Protein AF-A0A6A4WIN7-F1 (afdb_monomer)

Sequence (308 aa):
MKMALHDMKRNLMTLLARELCVHQSNLQKMLTQTTTQLTERQVRACLARWFITVGIKTAFSSHLRVLTSHVLQLLLSALVHSQQFTSSTVARLLTLFSHRYRLQTSLYKALTVAPADVTSQAHLTSMDPGFVWDAAPLLGLLTEDDLRILLGNPDAVRAWLRHQHQLPETERPAGLPADLRSPRDLCDLLMNIPLLSHALRKSVPAVWEHQQSLSMKVMGRYLNHELGSYETYHEEGLSYALKWKDLAFDFQTKLGMDRQTALRAACRIGVELRRLLDDPETGREYERRKRRFPDPWGVLPFWVRSLP

pLDDT: mean 70.89, std 18.38, range [26.67, 96.56]

Solvent-accessible surface area (backbone atoms only — not comparable to full-atom values): 16658 Å² total; per-residue (Å²): 109,71,63,60,52,51,50,47,50,53,50,47,51,54,49,48,50,55,49,52,27,70,78,29,68,67,49,30,51,68,65,57,76,50,98,58,89,74,50,74,56,56,53,20,42,47,52,17,39,43,30,42,53,54,13,44,54,49,15,42,33,31,45,46,38,62,75,70,30,69,65,52,48,52,52,52,49,50,60,68,68,61,73,80,56,53,73,67,56,52,51,60,68,44,43,85,51,31,27,64,52,43,29,52,54,21,43,53,56,13,52,78,41,34,35,68,75,44,45,73,62,37,49,75,42,84,40,96,94,58,68,51,62,48,56,25,49,63,48,52,62,54,46,72,67,54,41,31,74,72,49,63,46,53,67,42,43,45,51,47,44,54,52,46,69,74,45,58,76,92,75,36,69,86,72,67,41,85,56,71,84,47,31,57,26,42,29,44,35,63,70,34,49,71,58,41,51,52,47,31,54,74,45,32,44,70,55,39,50,52,46,47,52,54,32,50,57,52,48,50,48,65,73,70,44,73,80,68,54,64,64,56,54,41,53,53,51,43,56,56,28,68,41,24,64,60,45,13,51,45,32,24,74,63,67,68,35,55,69,68,60,13,41,54,53,23,47,50,50,20,49,52,50,40,52,50,60,69,30,66,64,49,47,50,50,49,51,52,48,56,75,62,46,82,68,94,72,64,53,66,68,53,52,70,69,69,56,132

Foldseek 3Di:
DVVVVVVCVVVVVVLVLVVCLLVDVQLLCQCPVDPDDDDLQSSLLSQLLVLQLVLLLQLLLLVLCCVPPPPVVVVLVCQVPVVPDDPVRSCVVCCSSHSLNSNVVSNVSSLVSHDPVLVVQFDWDCDVPGIDTDSLSSLVSDDVVSVCSNQVDLVLLQVVLVVLVVDDPVSHDPQRANGCPGSNNSCSQSSPSVNVLVSSCPRPVVVNVVSSVVSVVVVVCVVPDPPDALVVVLVVLLVVLVCLVVQLVSCCPRVVDDSVVSSVSSNVVSVVSNVCSPPVVNNVVVVVVSVVVDPPPVVVVVVVVPDD

Mean predicted aligned error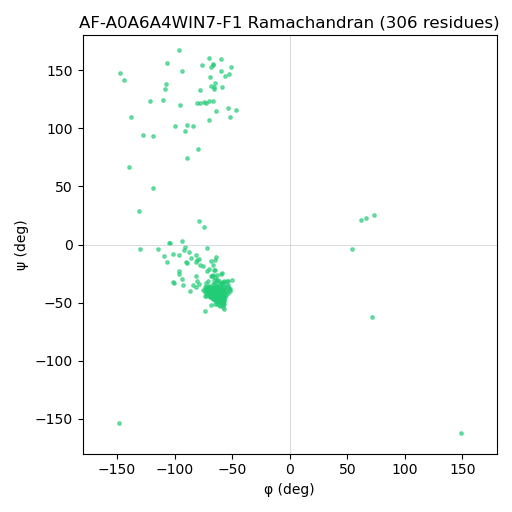: 14.08 Å

Structure (mmCIF, N/CA/C/O backbone):
data_AF-A0A6A4WIN7-F1
#
_entry.id   AF-A0A6A4WIN7-F1
#
loop_
_atom_site.group_PDB
_atom_site.id
_atom_site.type_symbol
_atom_site.label_atom_id
_atom_site.label_alt_id
_atom_site.label_comp_id
_atom_site.label_asym_id
_atom_site.label_entity_id
_atom_site.label_seq_id
_atom_site.pdbx_PDB_ins_code
_atom_site.Cartn_x
_atom_site.Cartn_y
_atom_site.Cartn_z
_atom_site.occupancy
_atom_site.B_iso_or_equiv
_atom_site.auth_seq_id
_atom_site.auth_comp_id
_atom_site.auth_asym_id
_atom_site.auth_atom_id
_atom_site.pdbx_PDB_model_num
ATOM 1 N N . MET A 1 1 ? -2.159 -7.227 35.644 1.00 33.84 1 MET A N 1
ATOM 2 C CA . MET A 1 1 ? -1.423 -6.312 34.733 1.00 33.84 1 MET A CA 1
ATOM 3 C C . MET A 1 1 ? -1.385 -6.779 33.273 1.00 33.84 1 MET A C 1
ATOM 5 O O . MET A 1 1 ? -1.758 -5.993 32.416 1.00 33.84 1 MET A O 1
ATOM 9 N N . LYS A 1 2 ? -1.014 -8.035 32.960 1.00 27.20 2 LYS A N 1
ATOM 10 C CA . LYS A 1 2 ? -0.998 -8.555 31.570 1.00 27.20 2 LYS A CA 1
ATOM 11 C C . LYS A 1 2 ? -2.370 -8.544 30.867 1.00 27.20 2 LYS A C 1
ATOM 13 O O . LYS A 1 2 ? -2.432 -8.191 29.699 1.00 27.20 2 LYS A O 1
ATOM 18 N N . MET A 1 3 ? -3.457 -8.846 31.586 1.00 26.67 3 MET A N 1
ATOM 19 C CA . MET A 1 3 ? -4.832 -8.788 31.056 1.00 26.67 3 MET A CA 1
ATOM 20 C C . MET A 1 3 ? -5.279 -7.353 30.733 1.00 26.67 3 MET A C 1
ATOM 22 O O . MET A 1 3 ? -5.723 -7.086 29.628 1.00 26.67 3 MET A O 1
ATOM 26 N N . ALA A 1 4 ? -5.032 -6.400 31.639 1.00 27.42 4 ALA A N 1
ATOM 27 C CA . ALA A 1 4 ? -5.330 -4.984 31.414 1.00 27.42 4 ALA A CA 1
ATOM 28 C C . ALA A 1 4 ? -4.521 -4.384 30.248 1.00 27.42 4 ALA A C 1
ATOM 30 O O . ALA A 1 4 ? -5.046 -3.577 29.491 1.00 27.42 4 ALA A O 1
ATOM 31 N N . LEU A 1 5 ? -3.266 -4.811 30.058 1.00 28.05 5 LEU A N 1
ATOM 32 C CA . LEU A 1 5 ? -2.447 -4.413 28.910 1.00 28.05 5 LEU A CA 1
ATOM 33 C C . LEU A 1 5 ? -2.962 -5.033 27.599 1.00 28.05 5 LEU A C 1
ATOM 35 O O . LEU A 1 5 ? -2.924 -4.388 26.555 1.00 28.05 5 LEU A O 1
ATOM 39 N N . HIS A 1 6 ? -3.464 -6.269 27.646 1.00 33.09 6 HIS A N 1
ATOM 40 C CA . HIS A 1 6 ? -4.061 -6.948 26.496 1.00 33.09 6 HIS A CA 1
ATOM 41 C C . HIS A 1 6 ? -5.408 -6.320 26.102 1.00 33.09 6 HIS A C 1
ATOM 43 O O . HIS A 1 6 ? -5.654 -6.115 24.911 1.00 33.09 6 HIS A O 1
ATOM 49 N N . ASP A 1 7 ? -6.242 -5.953 27.074 1.00 33.38 7 ASP A N 1
ATOM 50 C CA . ASP A 1 7 ? -7.514 -5.262 26.849 1.00 33.38 7 ASP A CA 1
ATOM 51 C C . ASP A 1 7 ? -7.301 -3.813 26.410 1.00 33.38 7 ASP A C 1
ATOM 53 O O . ASP A 1 7 ? -7.972 -3.348 25.489 1.00 33.38 7 ASP A O 1
ATOM 57 N N . MET A 1 8 ? -6.302 -3.114 26.965 1.00 30.22 8 MET A N 1
ATOM 58 C CA . MET A 1 8 ? -5.864 -1.816 26.446 1.00 30.22 8 MET A CA 1
ATOM 59 C C . MET A 1 8 ? -5.364 -1.945 25.013 1.00 30.22 8 MET A C 1
ATOM 61 O O . MET A 1 8 ? -5.769 -1.149 24.185 1.00 30.22 8 MET A O 1
ATOM 65 N N . LYS A 1 9 ? -4.564 -2.958 24.666 1.00 34.22 9 LYS A N 1
ATOM 66 C CA . LYS A 1 9 ? -4.067 -3.154 23.295 1.00 34.22 9 LYS A CA 1
ATOM 67 C C . LYS A 1 9 ? -5.194 -3.506 22.318 1.00 34.22 9 LYS A C 1
ATOM 69 O O . LYS A 1 9 ? -5.196 -3.009 21.198 1.00 34.22 9 LYS A O 1
ATOM 74 N N . ARG A 1 10 ? -6.184 -4.301 22.736 1.00 38.25 10 ARG A N 1
ATOM 75 C CA . ARG A 1 10 ? -7.360 -4.664 21.921 1.00 38.25 10 ARG A CA 1
ATOM 76 C C . ARG A 1 10 ? -8.291 -3.468 21.699 1.00 38.25 10 ARG A C 1
ATOM 78 O O . ARG A 1 10 ? -8.689 -3.202 20.564 1.00 38.25 10 ARG A O 1
ATOM 85 N N . ASN A 1 11 ? -8.570 -2.703 22.752 1.00 40.16 11 ASN A N 1
ATOM 86 C CA . ASN A 1 11 ? -9.387 -1.493 22.675 1.00 40.16 11 ASN A CA 1
ATOM 87 C C . ASN A 1 11 ? -8.658 -0.360 21.946 1.00 40.16 11 ASN A C 1
ATOM 89 O O . ASN A 1 11 ? -9.267 0.314 21.125 1.00 40.16 11 ASN A O 1
ATOM 93 N N . LEU A 1 12 ? -7.350 -0.199 22.160 1.00 38.25 12 LEU A N 1
ATOM 94 C CA . LEU A 1 12 ? -6.510 0.771 21.461 1.00 38.25 12 LEU A CA 1
ATOM 95 C C . LEU A 1 12 ? -6.391 0.427 19.977 1.00 38.25 12 LEU A C 1
ATOM 97 O O . LEU A 1 12 ? -6.502 1.326 19.168 1.00 38.25 12 LEU A O 1
ATOM 101 N N . MET A 1 13 ? -6.257 -0.842 19.582 1.00 41.78 13 MET A N 1
ATOM 102 C CA . MET A 1 13 ? -6.267 -1.221 18.160 1.00 41.78 13 MET A CA 1
ATOM 103 C C . MET A 1 13 ? -7.628 -0.971 17.503 1.00 41.78 13 MET A C 1
ATOM 105 O O . MET A 1 13 ? -7.678 -0.574 16.345 1.00 41.78 13 MET A O 1
ATOM 109 N N . THR A 1 14 ? -8.727 -1.143 18.240 1.00 43.94 14 THR A N 1
ATOM 110 C CA . THR A 1 14 ? -10.088 -0.875 17.741 1.00 43.94 14 THR A CA 1
ATOM 111 C C . THR A 1 14 ? -10.370 0.630 17.640 1.00 43.94 14 THR A C 1
ATOM 113 O O . THR A 1 14 ? -10.976 1.093 16.673 1.00 43.94 14 THR A O 1
ATOM 116 N N . LEU A 1 15 ? -9.889 1.412 18.611 1.00 40.06 15 LEU A N 1
ATOM 117 C CA . LEU A 1 15 ? -9.987 2.871 18.633 1.00 40.06 15 LEU A CA 1
ATOM 118 C C . LEU A 1 15 ? -9.033 3.520 17.625 1.00 40.06 15 LEU A C 1
ATOM 120 O O . LEU A 1 15 ? -9.468 4.413 16.919 1.00 40.06 15 LEU A O 1
ATOM 124 N N . LEU A 1 16 ? -7.796 3.031 17.487 1.00 42.22 16 LEU A N 1
ATOM 125 C CA . LEU A 1 16 ? -6.827 3.448 16.466 1.00 42.22 16 LEU A CA 1
ATOM 126 C C . LEU A 1 16 ? -7.288 3.060 15.067 1.00 42.22 16 LEU A C 1
ATOM 128 O O . LEU A 1 16 ? -7.091 3.836 14.145 1.00 42.22 16 LEU A O 1
ATOM 132 N N . ALA A 1 17 ? -7.923 1.897 14.892 1.00 46.19 17 ALA A N 1
ATOM 133 C CA . ALA A 1 17 ? -8.573 1.561 13.633 1.00 46.19 17 ALA A CA 1
ATOM 134 C C . ALA A 1 17 ? -9.647 2.606 13.305 1.00 46.19 17 ALA A C 1
ATOM 136 O O . ALA A 1 17 ? -9.589 3.180 12.228 1.00 46.19 17 ALA A O 1
ATOM 137 N N . ARG A 1 18 ? -10.547 2.937 14.245 1.00 44.78 18 ARG A N 1
ATOM 138 C CA . ARG A 1 18 ? -11.572 3.991 14.074 1.00 44.78 18 ARG A CA 1
ATOM 139 C C . ARG A 1 18 ? -10.995 5.397 13.841 1.00 44.78 18 ARG A C 1
ATOM 141 O O . ARG A 1 18 ? -11.514 6.120 13.001 1.00 44.78 18 ARG A O 1
ATOM 148 N N . GLU A 1 19 ? -9.923 5.765 14.528 1.00 37.81 19 GLU A N 1
ATOM 149 C CA . GLU A 1 19 ? -9.164 7.017 14.356 1.00 37.81 19 GLU A CA 1
ATOM 150 C C . GLU A 1 19 ? -8.495 7.104 12.977 1.00 37.81 19 GLU A C 1
ATOM 152 O O . GLU A 1 19 ? -8.654 8.083 12.247 1.00 37.81 19 GLU A O 1
ATOM 157 N N . LEU A 1 20 ? -7.824 6.027 12.555 1.00 44.22 20 LEU A N 1
ATOM 158 C CA . LEU A 1 20 ? -7.251 5.902 11.214 1.00 44.22 20 LEU A CA 1
ATOM 159 C C . LEU A 1 20 ? -8.335 6.031 10.139 1.00 44.22 20 LEU A C 1
ATOM 161 O O . LEU A 1 20 ? -8.062 6.591 9.081 1.00 44.22 20 LEU A O 1
ATOM 165 N N . CYS A 1 21 ? -9.563 5.572 10.406 1.00 46.44 21 CYS A N 1
ATOM 166 C CA . CYS A 1 21 ? -10.694 5.740 9.491 1.00 46.44 21 CYS A CA 1
ATOM 167 C C . CYS A 1 21 ? -11.106 7.202 9.318 1.00 46.44 21 CYS A C 1
ATOM 169 O O . CYS A 1 21 ? -11.570 7.563 8.246 1.00 46.44 21 CYS A O 1
ATOM 171 N N . VAL A 1 22 ? -10.931 8.045 10.334 1.00 36.47 22 VAL A N 1
ATOM 172 C CA . VAL A 1 22 ? -11.366 9.452 10.327 1.00 36.47 22 VAL A CA 1
ATOM 173 C C . VAL A 1 22 ? -10.368 10.351 9.605 1.00 36.47 22 VAL A C 1
ATOM 175 O O . VAL A 1 22 ? -10.762 11.242 8.850 1.00 36.47 22 VAL A O 1
ATOM 178 N N . HIS A 1 23 ? -9.077 10.060 9.754 1.00 40.72 23 HIS A N 1
ATOM 179 C CA . HIS A 1 23 ? -8.002 10.813 9.107 1.00 40.72 23 HIS A CA 1
ATOM 180 C C . HIS A 1 23 ? -7.639 10.315 7.704 1.00 40.72 23 HIS A C 1
ATOM 182 O O . HIS A 1 23 ? -6.844 10.945 7.006 1.00 40.72 23 HIS A O 1
ATOM 188 N N . GLN A 1 24 ? -8.216 9.198 7.261 1.00 54.69 24 GLN A N 1
ATOM 189 C CA . GLN A 1 24 ? -7.980 8.638 5.934 1.00 54.69 24 GLN A CA 1
ATOM 190 C C . GLN A 1 24 ? -9.292 8.611 5.163 1.00 54.69 24 GLN A C 1
ATOM 192 O O . GLN A 1 24 ? -10.040 7.639 5.222 1.00 54.69 24 GLN A O 1
ATOM 197 N N . SER A 1 25 ? -9.544 9.668 4.388 1.00 53.62 25 SER A N 1
ATOM 198 C CA . SER A 1 25 ? -10.771 9.848 3.596 1.00 53.62 25 SER A CA 1
ATOM 199 C C . SER A 1 25 ? -11.135 8.634 2.733 1.00 53.62 25 SER A C 1
ATOM 201 O O . SER A 1 25 ? -12.313 8.362 2.522 1.00 53.62 25 SER A O 1
ATOM 203 N N . ASN A 1 26 ? -10.145 7.862 2.277 1.00 57.91 26 ASN A N 1
ATOM 204 C CA . ASN A 1 26 ? -10.375 6.618 1.540 1.00 57.91 26 ASN A CA 1
ATOM 205 C C . ASN A 1 26 ? -10.883 5.479 2.441 1.00 57.91 26 ASN A C 1
ATOM 207 O O . ASN A 1 26 ? -11.844 4.815 2.073 1.00 57.91 26 ASN A O 1
ATOM 211 N N . LEU A 1 27 ? -10.303 5.284 3.632 1.00 56.81 27 LEU A N 1
ATOM 212 C CA . LEU A 1 27 ? -10.764 4.275 4.598 1.00 56.81 27 LEU A CA 1
ATOM 213 C C . LEU A 1 27 ? -12.154 4.621 5.140 1.00 56.81 27 LEU A C 1
ATOM 215 O O . LEU A 1 27 ? -13.000 3.745 5.288 1.00 56.81 27 LEU A O 1
ATOM 219 N N . GLN A 1 28 ? -12.407 5.910 5.363 1.00 56.19 28 GLN A N 1
ATOM 220 C CA . GLN A 1 28 ? -13.723 6.411 5.722 1.00 56.19 28 GLN A CA 1
ATOM 221 C C . GLN A 1 28 ? -14.765 6.049 4.660 1.00 56.19 28 GLN A C 1
ATOM 223 O O . GLN A 1 28 ? -15.757 5.406 4.982 1.00 56.19 28 GLN A O 1
ATOM 228 N N . LYS A 1 29 ? -14.505 6.390 3.387 1.00 60.78 29 LYS A N 1
ATOM 229 C CA . LYS A 1 29 ? -15.391 6.059 2.262 1.00 60.78 29 LYS A CA 1
ATOM 230 C C . LYS A 1 29 ? -15.677 4.560 2.191 1.00 60.78 29 LYS A C 1
ATOM 232 O O . LYS A 1 29 ? -16.828 4.179 2.021 1.00 60.78 29 LYS A O 1
ATOM 237 N N . MET A 1 30 ? -14.655 3.723 2.379 1.00 63.53 30 MET A N 1
ATOM 238 C CA . MET A 1 30 ? -14.798 2.261 2.373 1.00 63.53 30 MET A CA 1
ATOM 239 C C . MET A 1 30 ? -15.690 1.731 3.505 1.00 63.53 30 MET A C 1
ATOM 241 O O . MET A 1 30 ? -16.261 0.654 3.369 1.00 63.53 30 MET A O 1
ATOM 245 N N . LEU A 1 31 ? -15.806 2.452 4.622 1.00 59.78 31 LEU A N 1
ATOM 246 C CA . LEU A 1 31 ? -16.629 2.057 5.770 1.00 59.78 31 LEU A CA 1
ATOM 247 C C . LEU A 1 31 ? -18.020 2.701 5.766 1.00 59.78 31 LEU A C 1
ATOM 249 O O . LEU A 1 31 ? -18.949 2.136 6.331 1.00 59.78 31 LEU A O 1
ATOM 253 N N . THR A 1 32 ? -18.186 3.858 5.123 1.00 57.12 32 THR A N 1
ATOM 254 C CA . THR A 1 32 ? -19.462 4.589 5.057 1.00 57.12 32 THR A CA 1
ATOM 255 C C . THR A 1 32 ? -20.31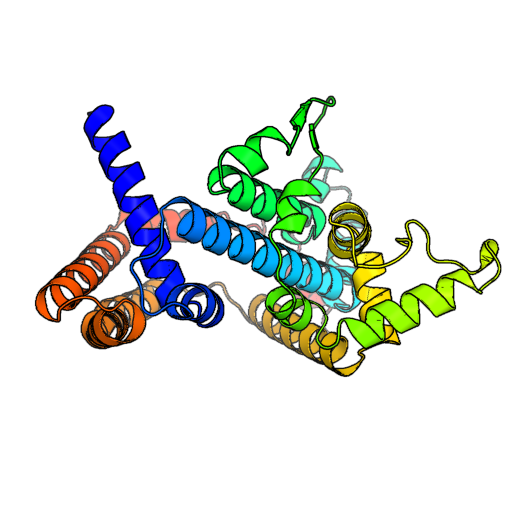4 4.236 3.837 1.00 57.12 32 THR A C 1
ATOM 257 O O . THR A 1 32 ? -21.431 4.726 3.724 1.00 57.12 32 THR A O 1
ATOM 260 N N . GLN A 1 33 ? -19.816 3.407 2.911 1.00 55.38 33 GLN A N 1
ATOM 261 C CA . GLN A 1 33 ? -20.562 2.962 1.721 1.00 55.38 33 GLN A CA 1
ATOM 262 C C . GLN A 1 33 ? -21.807 2.110 2.047 1.00 55.38 33 GLN A C 1
ATOM 264 O O . GLN A 1 33 ? -22.633 1.882 1.168 1.00 55.38 33 GLN A O 1
ATOM 269 N N . THR A 1 34 ? -21.984 1.669 3.294 1.00 48.47 34 THR A N 1
ATOM 270 C CA . THR A 1 34 ? -23.136 0.870 3.732 1.00 48.47 34 THR A CA 1
ATOM 271 C C . THR A 1 34 ? -23.890 1.565 4.863 1.00 48.47 34 THR A C 1
ATOM 273 O O . THR A 1 34 ? -23.324 1.840 5.916 1.00 48.47 34 THR A O 1
ATOM 276 N N . THR A 1 35 ? -25.187 1.802 4.659 1.00 47.34 35 THR A N 1
ATOM 277 C CA . THR A 1 35 ? -26.137 2.403 5.618 1.00 47.34 35 THR A CA 1
ATOM 278 C C . THR A 1 35 ? -26.511 1.486 6.791 1.00 47.34 35 THR A C 1
ATOM 280 O O . THR A 1 35 ? -27.236 1.897 7.694 1.00 47.34 35 THR A O 1
ATOM 283 N N . THR A 1 36 ? -26.011 0.251 6.808 1.00 53.66 36 THR A N 1
ATOM 284 C CA . THR A 1 36 ? -26.238 -0.757 7.853 1.00 53.66 36 THR A CA 1
ATOM 285 C C . THR A 1 36 ? -25.004 -0.962 8.729 1.00 53.66 36 THR A C 1
ATOM 287 O O . THR A 1 36 ? -23.875 -0.755 8.287 1.00 53.66 36 THR A O 1
ATOM 290 N N . GLN A 1 37 ? -25.208 -1.440 9.963 1.00 62.44 37 GLN A N 1
ATOM 291 C CA . GLN A 1 37 ? -24.117 -1.878 10.839 1.00 62.44 37 GLN A CA 1
ATOM 292 C C . GLN A 1 37 ? -23.241 -2.914 10.117 1.00 62.44 37 GLN A C 1
ATOM 294 O O . GLN A 1 37 ? -23.713 -3.982 9.730 1.00 62.44 37 GLN A O 1
ATOM 299 N N . LEU A 1 38 ? -21.966 -2.580 9.914 1.00 63.97 38 LEU A N 1
ATOM 300 C CA . LEU A 1 38 ? -20.988 -3.473 9.299 1.00 63.97 38 LEU A CA 1
ATOM 301 C C . LEU A 1 38 ? -20.737 -4.692 10.191 1.00 63.97 38 LEU A C 1
ATOM 303 O O . LEU A 1 38 ? -20.508 -4.565 11.395 1.00 63.97 38 LEU A O 1
ATOM 307 N N . THR A 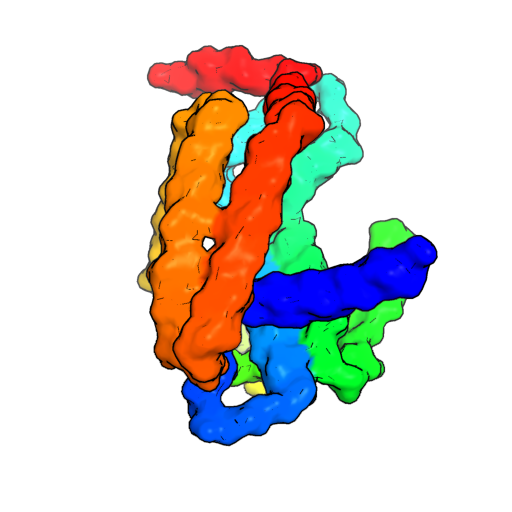1 39 ? -20.695 -5.874 9.583 1.00 73.50 39 THR A N 1
ATOM 308 C CA . THR A 1 39 ? -20.232 -7.096 10.250 1.00 73.50 39 THR A CA 1
ATOM 309 C C . THR A 1 39 ? -18.738 -6.999 10.571 1.00 73.50 39 THR A C 1
ATOM 311 O O . THR A 1 39 ? -17.969 -6.340 9.865 1.00 73.50 39 THR A O 1
ATOM 314 N N . GLU A 1 40 ? -18.284 -7.725 11.595 1.00 73.25 40 GLU A N 1
ATOM 315 C CA . GLU A 1 40 ? -16.860 -7.817 11.957 1.00 73.25 40 GLU A CA 1
ATOM 316 C C . GLU A 1 40 ? -15.983 -8.230 10.762 1.00 73.25 40 GLU A C 1
ATOM 318 O O . GLU A 1 40 ? -14.897 -7.685 10.554 1.00 73.25 40 GLU A O 1
ATOM 323 N N . ARG A 1 41 ? -16.491 -9.141 9.922 1.00 82.19 41 ARG A N 1
ATOM 324 C CA . ARG A 1 41 ? -15.854 -9.550 8.667 1.00 82.19 41 ARG A CA 1
ATOM 325 C C . ARG A 1 41 ? -15.639 -8.371 7.716 1.00 82.19 41 ARG A C 1
ATOM 327 O O . ARG A 1 41 ? -14.542 -8.225 7.182 1.00 82.19 41 ARG A O 1
ATOM 334 N N . GLN A 1 42 ? -16.663 -7.551 7.490 1.00 70.44 42 GLN A N 1
ATOM 335 C CA . GLN A 1 42 ? -16.576 -6.412 6.571 1.00 70.44 42 GLN A CA 1
ATOM 336 C C . GLN A 1 42 ? -15.605 -5.347 7.090 1.00 70.44 42 GLN A C 1
ATOM 338 O O . GLN A 1 42 ? -14.791 -4.847 6.320 1.00 70.44 42 GLN A O 1
ATOM 343 N N . VAL A 1 43 ? -15.610 -5.064 8.398 1.00 71.06 43 VAL A N 1
ATOM 344 C CA . VAL A 1 43 ? -14.644 -4.135 9.015 1.00 71.06 43 VAL A CA 1
ATOM 345 C C . VAL A 1 43 ? -13.208 -4.625 8.811 1.00 71.06 43 VAL A C 1
ATOM 347 O O . VAL A 1 43 ? -12.347 -3.862 8.371 1.00 71.06 43 VAL A O 1
ATOM 350 N N . ARG A 1 44 ? -12.954 -5.911 9.076 1.00 77.50 44 ARG A N 1
ATOM 351 C CA . ARG A 1 44 ? -11.651 -6.554 8.851 1.00 77.50 44 ARG A CA 1
ATOM 352 C C . ARG A 1 44 ? -11.203 -6.482 7.395 1.00 77.50 44 ARG A C 1
ATOM 354 O O . ARG A 1 44 ? -10.067 -6.102 7.121 1.00 77.50 44 ARG A O 1
ATOM 361 N N . ALA A 1 45 ? -12.105 -6.785 6.462 1.00 78.31 45 ALA A N 1
ATOM 362 C CA . ALA A 1 45 ? -11.831 -6.677 5.034 1.00 78.31 45 ALA A CA 1
ATOM 363 C C . ALA A 1 45 ? -11.472 -5.236 4.633 1.00 78.31 45 ALA A C 1
ATOM 365 O O . ALA A 1 45 ? -10.474 -5.032 3.947 1.00 78.31 45 ALA A O 1
ATOM 366 N N . CYS A 1 46 ? -12.216 -4.229 5.101 1.00 76.25 46 CYS A N 1
ATOM 367 C CA . CYS A 1 46 ? -11.921 -2.821 4.813 1.00 76.25 46 CYS A CA 1
ATOM 368 C C . CYS A 1 46 ? -10.556 -2.381 5.365 1.00 76.25 46 CYS A C 1
ATOM 370 O O . CYS A 1 46 ? -9.790 -1.727 4.656 1.00 76.25 46 CYS A O 1
ATOM 372 N N . LEU A 1 47 ? -10.213 -2.779 6.594 1.00 75.75 47 LEU A N 1
ATOM 373 C CA . LEU A 1 47 ? -8.905 -2.479 7.185 1.00 75.75 47 LEU A CA 1
ATOM 374 C C . LEU A 1 47 ? -7.761 -3.153 6.417 1.00 75.75 47 LEU A C 1
ATOM 376 O O . LEU A 1 47 ? -6.757 -2.503 6.121 1.00 75.75 47 LEU A O 1
ATOM 380 N N . ALA A 1 48 ? -7.918 -4.427 6.050 1.00 79.62 48 ALA A N 1
ATOM 381 C CA . ALA A 1 48 ? -6.929 -5.151 5.257 1.00 79.62 48 ALA A CA 1
ATOM 382 C C . ALA A 1 48 ? -6.726 -4.494 3.881 1.00 79.62 48 ALA A C 1
ATOM 384 O O . ALA A 1 48 ? -5.593 -4.179 3.515 1.00 79.62 48 ALA A O 1
ATOM 385 N N . ARG A 1 49 ? -7.816 -4.187 3.164 1.00 89.31 49 ARG A N 1
ATOM 386 C CA . ARG A 1 49 ? -7.797 -3.463 1.878 1.00 89.31 49 ARG A CA 1
ATOM 387 C C . ARG A 1 49 ? -7.077 -2.120 1.976 1.00 89.31 49 ARG A C 1
ATOM 389 O O . ARG A 1 49 ? -6.300 -1.766 1.087 1.00 89.31 49 ARG A O 1
ATOM 396 N N . TRP A 1 50 ? -7.282 -1.382 3.065 1.00 83.56 50 TRP A N 1
ATOM 397 C CA . TRP A 1 50 ? -6.589 -0.116 3.287 1.00 83.56 50 TRP A CA 1
ATOM 398 C C . TRP A 1 50 ? -5.086 -0.304 3.499 1.00 83.56 50 TRP A C 1
ATOM 400 O O . TRP A 1 50 ? -4.297 0.381 2.846 1.00 83.56 50 TRP A O 1
ATOM 410 N N . PHE A 1 51 ? -4.671 -1.258 4.340 1.00 81.56 51 PHE A N 1
ATOM 411 C CA . PHE A 1 51 ? -3.250 -1.561 4.528 1.00 81.56 51 PHE A 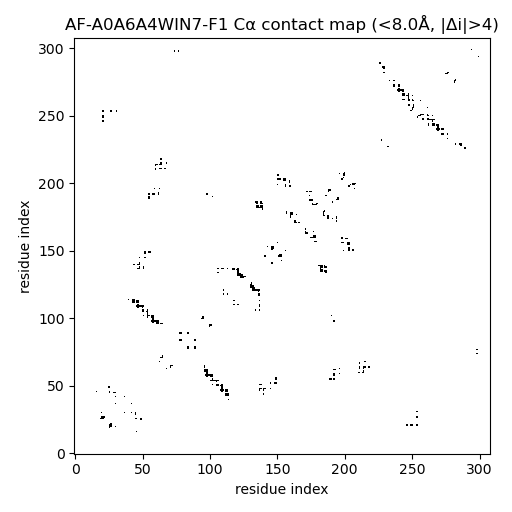CA 1
ATOM 412 C C . PHE A 1 51 ? -2.575 -1.991 3.223 1.00 81.56 51 PHE A C 1
ATOM 414 O O . PHE A 1 51 ? -1.468 -1.529 2.941 1.00 81.56 51 PHE A O 1
ATOM 421 N N . ILE A 1 52 ? -3.249 -2.804 2.405 1.00 89.69 52 ILE A N 1
ATOM 422 C CA . ILE A 1 52 ? -2.774 -3.195 1.071 1.00 89.69 52 ILE A CA 1
ATOM 423 C C . ILE A 1 52 ? -2.601 -1.951 0.192 1.00 89.69 52 ILE A C 1
ATOM 425 O O . ILE A 1 52 ? -1.511 -1.696 -0.320 1.00 89.69 52 ILE A O 1
ATOM 429 N N . THR A 1 53 ? -3.644 -1.125 0.082 1.00 90.06 53 THR A N 1
ATOM 430 C CA . THR A 1 53 ? -3.652 0.064 -0.782 1.00 90.06 53 THR A CA 1
ATOM 431 C C . THR A 1 53 ? -2.566 1.066 -0.382 1.00 90.06 53 THR A C 1
ATOM 433 O O . THR A 1 53 ? -1.808 1.553 -1.224 1.00 90.06 53 THR A O 1
ATOM 436 N N . VAL A 1 54 ? -2.440 1.359 0.914 1.00 85.25 54 VAL A N 1
ATOM 437 C CA . VAL A 1 54 ? -1.395 2.246 1.447 1.00 85.25 54 VAL A CA 1
ATOM 438 C C . VAL A 1 54 ? -0.012 1.631 1.269 1.00 85.25 54 VAL A C 1
ATOM 440 O O . VAL A 1 54 ? 0.929 2.345 0.917 1.00 85.25 54 VAL A O 1
ATOM 443 N N . GLY A 1 55 ? 0.123 0.322 1.479 1.00 88.25 55 GLY A N 1
ATOM 444 C CA . GLY A 1 55 ? 1.363 -0.418 1.272 1.00 88.25 55 GLY A CA 1
ATOM 445 C C . GLY A 1 55 ? 1.882 -0.292 -0.148 1.00 88.25 55 GLY A C 1
ATOM 446 O O . GLY A 1 55 ? 3.020 0.138 -0.331 1.00 88.25 55 GLY A O 1
ATOM 447 N N . ILE A 1 56 ? 1.032 -0.572 -1.135 1.00 91.44 56 ILE A N 1
ATOM 448 C CA . ILE A 1 56 ? 1.375 -0.468 -2.555 1.00 91.44 56 ILE A CA 1
ATOM 449 C C . ILE A 1 56 ? 1.724 0.977 -2.912 1.00 91.44 56 ILE A C 1
ATOM 451 O O . ILE A 1 56 ? 2.794 1.211 -3.464 1.00 91.44 56 ILE A O 1
ATOM 455 N N . LYS A 1 57 ? 0.909 1.971 -2.529 1.00 89.56 57 LYS A N 1
ATOM 456 C CA . LYS A 1 57 ? 1.213 3.391 -2.809 1.00 89.56 57 LYS A CA 1
ATOM 457 C C . LYS A 1 57 ? 2.530 3.855 -2.196 1.00 89.56 57 LYS A C 1
ATOM 459 O O . LYS A 1 57 ? 3.300 4.575 -2.833 1.00 89.56 57 LYS A O 1
ATOM 464 N N . THR A 1 58 ? 2.794 3.448 -0.959 1.00 84.19 58 THR A N 1
ATOM 465 C CA . THR A 1 58 ? 4.025 3.815 -0.250 1.00 84.19 58 THR A CA 1
ATOM 466 C C . THR A 1 58 ? 5.229 3.131 -0.884 1.00 84.19 58 THR A C 1
ATOM 468 O O . THR A 1 58 ? 6.242 3.783 -1.120 1.00 84.19 58 THR A O 1
ATOM 471 N N . ALA A 1 59 ? 5.119 1.840 -1.204 1.00 86.50 59 ALA A N 1
ATOM 472 C CA . ALA A 1 59 ? 6.162 1.086 -1.886 1.00 86.50 59 ALA A CA 1
ATOM 473 C C . ALA A 1 59 ? 6.455 1.670 -3.274 1.00 86.50 59 ALA A C 1
ATOM 475 O O . ALA A 1 59 ? 7.615 1.888 -3.617 1.00 86.50 59 ALA A O 1
ATOM 476 N N . PHE A 1 60 ? 5.410 2.013 -4.024 1.00 89.75 60 PHE A N 1
ATOM 477 C CA . PHE A 1 60 ? 5.498 2.696 -5.306 1.00 89.75 60 PHE A CA 1
ATOM 478 C C . PHE A 1 60 ? 6.226 4.035 -5.195 1.00 89.75 60 PHE A C 1
ATOM 480 O O . PHE A 1 60 ? 7.206 4.274 -5.896 1.00 89.75 60 PHE A O 1
ATOM 487 N N . SER A 1 61 ? 5.816 4.871 -4.239 1.00 84.88 61 SER A N 1
ATOM 488 C CA . SER A 1 61 ? 6.480 6.142 -3.946 1.00 84.88 61 SER A CA 1
ATOM 489 C C . SER A 1 61 ? 7.957 5.935 -3.615 1.00 84.88 61 SER A C 1
ATOM 491 O O . SER A 1 61 ? 8.808 6.603 -4.192 1.00 84.88 61 SER A O 1
ATOM 493 N N . SER A 1 62 ? 8.285 4.989 -2.728 1.00 80.38 62 SER A N 1
ATOM 494 C CA . SER A 1 62 ? 9.670 4.653 -2.374 1.00 80.38 62 SER A CA 1
ATOM 495 C C . SER A 1 62 ? 10.487 4.207 -3.587 1.00 80.38 62 SER A C 1
ATOM 497 O O . SER A 1 62 ? 11.620 4.652 -3.744 1.00 80.38 62 SER A O 1
ATOM 499 N N . HIS A 1 63 ? 9.916 3.384 -4.468 1.00 85.44 63 HIS A N 1
ATOM 500 C CA . HIS A 1 63 ? 10.568 2.967 -5.707 1.00 85.44 63 HIS A CA 1
ATOM 501 C C . HIS A 1 63 ? 10.834 4.154 -6.642 1.00 85.44 63 HIS A C 1
ATOM 503 O O . HIS A 1 63 ? 11.952 4.299 -7.133 1.00 85.44 63 HIS A O 1
ATOM 509 N N . LEU A 1 64 ? 9.856 5.047 -6.821 1.00 85.06 64 LEU A N 1
ATOM 510 C CA . LEU A 1 64 ? 10.045 6.259 -7.617 1.00 85.06 64 LEU A CA 1
ATOM 511 C C . LEU A 1 64 ? 11.135 7.164 -7.035 1.00 85.06 64 LEU A C 1
ATOM 513 O O . LEU A 1 64 ? 11.947 7.666 -7.801 1.00 85.06 64 LEU A O 1
ATOM 517 N N . ARG A 1 65 ? 11.228 7.318 -5.703 1.00 77.62 65 ARG A N 1
ATOM 518 C CA . ARG A 1 65 ? 12.327 8.087 -5.073 1.00 77.62 65 ARG A CA 1
ATOM 519 C C . ARG A 1 65 ? 13.686 7.545 -5.473 1.00 77.62 65 ARG A C 1
ATOM 521 O O . ARG A 1 65 ? 14.561 8.328 -5.813 1.00 77.62 65 ARG A O 1
ATOM 528 N N . VAL A 1 66 ? 13.854 6.225 -5.440 1.00 74.56 66 VAL A N 1
ATOM 529 C CA . VAL A 1 66 ? 15.121 5.587 -5.815 1.00 74.56 66 VAL A CA 1
ATOM 530 C C . VAL A 1 66 ? 15.442 5.821 -7.289 1.00 74.56 66 VAL A C 1
ATOM 532 O O . VAL A 1 66 ? 16.587 6.106 -7.624 1.00 74.56 66 VAL A O 1
ATOM 535 N N . LEU A 1 67 ? 14.440 5.743 -8.166 1.00 74.88 67 LEU A N 1
ATOM 536 C CA . LEU A 1 67 ? 14.645 5.926 -9.601 1.00 74.88 67 LEU A CA 1
ATOM 537 C C . LEU A 1 67 ? 14.924 7.377 -10.003 1.00 74.88 67 LEU A C 1
ATOM 539 O O . LEU A 1 67 ? 15.736 7.604 -10.893 1.00 74.88 67 LEU A O 1
ATOM 543 N N . THR A 1 68 ? 14.235 8.347 -9.402 1.00 72.94 68 THR A N 1
ATOM 544 C CA . THR A 1 68 ? 14.192 9.723 -9.927 1.00 72.94 68 THR A CA 1
ATOM 545 C C . THR A 1 68 ? 14.954 10.731 -9.076 1.00 72.94 68 THR A C 1
ATOM 547 O O . THR A 1 68 ? 15.123 11.872 -9.495 1.00 72.94 68 THR A O 1
ATOM 550 N N . SER A 1 69 ? 15.402 10.358 -7.874 1.00 71.50 69 SER A N 1
ATOM 551 C CA . SER A 1 69 ? 16.145 11.262 -6.997 1.00 71.50 69 SER A CA 1
ATOM 552 C C . SER A 1 69 ? 17.645 11.174 -7.273 1.00 71.50 69 SER A C 1
ATOM 554 O O . SER A 1 69 ? 18.318 10.268 -6.784 1.00 71.50 69 SER A O 1
ATOM 556 N N . HIS A 1 70 ? 18.182 12.165 -7.990 1.00 66.88 70 HIS A N 1
ATOM 557 C CA . HIS A 1 70 ? 19.632 12.358 -8.160 1.00 66.88 70 HIS A CA 1
ATOM 558 C C . HIS A 1 70 ? 20.354 12.403 -6.807 1.00 66.88 70 HIS A C 1
ATOM 560 O O . HIS A 1 70 ? 21.425 11.845 -6.608 1.00 66.88 70 HIS A O 1
ATOM 566 N N . VAL A 1 71 ? 19.697 13.025 -5.837 1.00 62.53 71 VAL A N 1
ATOM 567 C CA . VAL A 1 71 ? 20.107 13.075 -4.444 1.00 62.53 71 VAL A CA 1
ATOM 568 C C . VAL A 1 71 ? 20.275 11.665 -3.857 1.00 62.53 71 VAL A C 1
ATOM 570 O O . VAL A 1 71 ? 21.343 11.312 -3.361 1.00 62.53 71 VAL A O 1
ATOM 573 N N . LEU A 1 72 ? 19.248 10.818 -3.924 1.00 63.97 72 LEU A N 1
ATOM 574 C CA . LEU A 1 72 ? 19.361 9.472 -3.366 1.00 63.97 72 LEU A CA 1
ATOM 575 C C . LEU A 1 72 ? 20.425 8.640 -4.098 1.00 63.97 72 LEU A C 1
ATOM 577 O O . LEU A 1 72 ? 21.097 7.834 -3.464 1.00 63.97 72 LEU A O 1
ATOM 581 N N . GLN A 1 73 ? 20.618 8.865 -5.400 1.00 63.19 73 GLN A N 1
ATOM 582 C CA . GLN A 1 73 ? 21.698 8.245 -6.171 1.00 63.19 73 GLN A CA 1
ATOM 583 C C . GLN A 1 73 ? 23.085 8.686 -5.686 1.00 63.19 73 GLN A C 1
ATOM 585 O O . GLN A 1 73 ? 23.952 7.836 -5.507 1.00 63.19 73 GLN A O 1
ATOM 590 N N . LEU A 1 74 ? 23.290 9.972 -5.384 1.00 62.81 74 LEU A N 1
ATOM 591 C CA . LEU A 1 74 ? 24.524 10.459 -4.754 1.00 62.81 74 LEU A CA 1
ATOM 592 C C . LEU A 1 74 ? 24.730 9.855 -3.358 1.00 62.81 74 LEU A C 1
ATOM 594 O O . LEU A 1 74 ? 25.846 9.461 -3.028 1.00 62.81 74 LEU A O 1
ATOM 598 N N . LEU A 1 75 ? 23.664 9.729 -2.556 1.00 63.12 75 LEU A N 1
ATOM 599 C CA . LEU A 1 75 ? 23.724 9.116 -1.222 1.00 63.12 75 LEU A CA 1
ATOM 600 C C . LEU A 1 75 ? 24.131 7.642 -1.323 1.00 63.12 75 LEU A C 1
ATOM 602 O O . LEU A 1 75 ? 25.009 7.189 -0.600 1.00 63.12 75 LEU A O 1
ATOM 606 N N . LEU A 1 76 ? 23.495 6.903 -2.235 1.00 63.22 76 LEU A N 1
ATOM 607 C CA . LEU A 1 76 ? 23.787 5.499 -2.514 1.00 63.22 76 LEU A CA 1
ATOM 608 C C . LEU A 1 76 ? 25.230 5.322 -2.982 1.00 63.22 76 LEU A C 1
ATOM 610 O O . LEU A 1 76 ? 25.933 4.464 -2.455 1.00 63.22 76 LEU A O 1
ATOM 614 N N . SER A 1 77 ? 25.687 6.165 -3.907 1.00 59.56 77 SER A N 1
ATOM 615 C CA . SER A 1 77 ? 27.075 6.172 -4.362 1.00 59.56 77 SER A CA 1
ATOM 616 C C . SER A 1 77 ? 28.030 6.448 -3.203 1.00 59.56 77 SER A C 1
ATOM 618 O O . SER A 1 77 ? 28.941 5.659 -2.985 1.00 59.56 77 SER A O 1
ATOM 620 N N . ALA A 1 78 ? 27.799 7.480 -2.392 1.00 58.53 78 ALA A N 1
ATOM 621 C CA . ALA A 1 78 ? 28.652 7.780 -1.242 1.00 58.53 78 ALA A CA 1
ATOM 622 C C . ALA A 1 78 ? 28.691 6.628 -0.218 1.00 58.53 78 ALA A C 1
ATOM 624 O O . ALA A 1 78 ? 29.766 6.258 0.248 1.00 58.53 78 ALA A O 1
ATOM 625 N N . LEU A 1 79 ? 27.541 6.015 0.089 1.00 58.66 79 LEU A N 1
ATOM 626 C CA . LEU A 1 79 ? 27.439 4.887 1.024 1.00 58.66 79 LEU A CA 1
ATOM 627 C C . LEU A 1 79 ? 28.162 3.629 0.523 1.00 58.66 79 LEU A C 1
ATOM 629 O O . LEU A 1 79 ? 28.754 2.913 1.325 1.00 58.66 79 LEU A O 1
ATOM 633 N N . VAL A 1 80 ? 28.117 3.353 -0.783 1.00 57.22 80 VAL A N 1
ATOM 634 C CA . VAL A 1 80 ? 28.818 2.212 -1.397 1.00 57.22 80 VAL A CA 1
ATOM 635 C C . VAL A 1 80 ? 30.329 2.460 -1.465 1.00 57.22 80 VAL A C 1
ATOM 637 O O . VAL A 1 80 ? 31.108 1.532 -1.261 1.00 57.22 80 VAL A O 1
ATOM 640 N N . HIS A 1 81 ? 30.754 3.702 -1.713 1.00 55.19 81 HIS A N 1
ATOM 641 C CA . HIS A 1 81 ? 32.166 4.038 -1.921 1.00 55.19 81 HIS A CA 1
ATOM 642 C C . HIS A 1 81 ? 32.931 4.383 -0.641 1.00 55.19 81 HIS A C 1
ATOM 644 O O . HIS A 1 81 ? 34.159 4.379 -0.673 1.00 55.19 81 HIS A O 1
ATOM 650 N N . SER A 1 82 ? 32.266 4.668 0.484 1.00 58.09 82 SER A N 1
ATOM 651 C CA . SER A 1 82 ? 32.985 5.119 1.683 1.00 58.09 82 SER A CA 1
ATOM 652 C C . SER A 1 82 ? 33.869 4.042 2.325 1.00 58.09 82 SER A C 1
ATOM 654 O O . SER A 1 82 ? 34.670 4.387 3.185 1.00 58.09 82 SER A O 1
ATOM 656 N N . GLN A 1 83 ? 33.721 2.757 1.961 1.00 57.28 83 GLN A N 1
ATOM 657 C CA . GLN A 1 83 ? 34.409 1.583 2.546 1.00 57.28 83 GLN A CA 1
ATOM 658 C C . GLN A 1 83 ? 34.286 1.431 4.081 1.00 57.28 83 GLN A C 1
ATOM 660 O O . GLN A 1 83 ? 34.717 0.430 4.644 1.00 57.28 83 GLN A O 1
ATOM 665 N N . GLN A 1 84 ? 33.652 2.386 4.766 1.00 54.38 84 GLN A N 1
ATOM 666 C CA . GLN A 1 84 ? 33.449 2.423 6.215 1.00 54.38 84 GLN A CA 1
ATOM 667 C C . GLN A 1 84 ? 32.204 1.644 6.651 1.00 54.38 84 GLN A C 1
ATOM 669 O O . GLN A 1 84 ? 32.007 1.385 7.838 1.00 54.38 84 GLN A O 1
ATOM 674 N N . PHE A 1 85 ? 31.355 1.255 5.700 1.00 54.19 85 PHE A N 1
ATOM 675 C CA . PHE A 1 85 ? 30.147 0.494 5.971 1.00 54.19 85 PHE A CA 1
ATOM 676 C C . PHE A 1 85 ? 30.275 -0.940 5.502 1.00 54.19 85 PHE A C 1
ATOM 678 O O . PHE A 1 85 ? 30.616 -1.219 4.356 1.00 54.19 85 PHE A O 1
ATOM 685 N N . THR A 1 86 ? 29.871 -1.862 6.369 1.00 59.19 86 THR A N 1
ATOM 686 C CA . THR A 1 86 ? 29.598 -3.230 5.934 1.00 59.19 86 THR A CA 1
ATOM 687 C C . THR A 1 86 ? 28.357 -3.260 5.038 1.00 59.19 86 THR A C 1
ATOM 689 O O . THR A 1 86 ? 27.430 -2.460 5.215 1.00 59.19 86 THR A O 1
ATOM 692 N N . SER A 1 87 ? 28.277 -4.244 4.142 1.00 59.34 87 SER A N 1
ATOM 693 C CA . SER A 1 87 ? 27.095 -4.474 3.298 1.00 59.34 87 SER A CA 1
ATOM 694 C C . SER A 1 87 ? 25.800 -4.617 4.114 1.00 59.34 87 SER A C 1
ATOM 696 O O . SER A 1 87 ? 24.740 -4.181 3.674 1.00 59.34 87 SER A O 1
ATOM 698 N N . SER A 1 88 ? 25.883 -5.157 5.337 1.00 59.66 88 SER A N 1
ATOM 699 C CA . SER A 1 88 ? 24.754 -5.259 6.276 1.00 59.66 88 SER A CA 1
ATOM 700 C C . SER A 1 88 ? 24.276 -3.889 6.773 1.00 59.66 88 SER A C 1
ATOM 702 O O . SER A 1 88 ? 23.074 -3.616 6.832 1.00 59.66 88 SER A O 1
ATOM 704 N N . THR A 1 89 ? 25.208 -2.985 7.081 1.00 56.25 89 THR A N 1
ATOM 705 C CA . THR A 1 89 ? 24.884 -1.622 7.515 1.00 56.25 89 THR A CA 1
ATOM 706 C C . THR A 1 89 ? 24.248 -0.817 6.387 1.00 56.25 89 THR A C 1
ATOM 708 O O . THR A 1 89 ? 23.211 -0.187 6.604 1.00 56.25 89 THR A O 1
ATOM 711 N N . VAL A 1 90 ? 24.805 -0.895 5.173 1.00 57.78 90 VAL A N 1
ATOM 712 C CA . VAL A 1 90 ? 24.218 -0.257 3.983 1.00 57.78 90 VAL A CA 1
ATOM 713 C C . VAL A 1 90 ? 22.814 -0.807 3.730 1.00 57.78 90 VAL A C 1
ATOM 715 O O . VAL A 1 90 ? 21.870 -0.031 3.590 1.00 57.78 90 VAL A O 1
ATOM 718 N N . ALA A 1 91 ? 22.628 -2.130 3.780 1.00 60.09 91 ALA A N 1
ATOM 719 C CA . ALA A 1 91 ? 21.314 -2.746 3.614 1.00 60.09 91 ALA A CA 1
ATOM 720 C C . ALA A 1 91 ? 20.288 -2.217 4.633 1.00 60.09 91 ALA A C 1
ATOM 722 O O . ALA A 1 91 ? 19.192 -1.825 4.236 1.00 60.09 91 ALA A O 1
ATOM 723 N N . ARG A 1 92 ? 20.648 -2.122 5.923 1.00 60.03 92 ARG A N 1
ATOM 724 C CA . ARG A 1 92 ? 19.767 -1.588 6.981 1.00 60.03 92 ARG A CA 1
ATOM 725 C C . ARG A 1 92 ? 19.389 -0.123 6.774 1.00 60.03 92 ARG A C 1
ATOM 727 O O . ARG A 1 92 ? 18.237 0.237 7.015 1.00 60.03 92 ARG A O 1
ATOM 734 N N . LEU A 1 93 ? 20.334 0.710 6.345 1.00 58.25 93 LEU A N 1
ATOM 735 C CA . LEU A 1 93 ? 20.083 2.126 6.052 1.00 58.25 93 LEU A CA 1
ATOM 736 C C . LEU A 1 93 ? 19.132 2.279 4.860 1.00 58.25 93 LEU A C 1
ATOM 738 O O . LEU A 1 93 ? 18.222 3.110 4.877 1.00 58.25 93 LEU A O 1
ATOM 742 N N . LEU A 1 94 ? 19.283 1.416 3.857 1.00 62.75 94 LEU A N 1
ATOM 743 C CA . LEU A 1 94 ? 18.451 1.422 2.659 1.00 62.75 94 LEU A CA 1
ATOM 744 C C . LEU A 1 94 ? 17.091 0.745 2.847 1.00 62.75 94 LEU A C 1
ATOM 746 O O . LEU A 1 94 ? 16.187 0.972 2.040 1.00 62.75 94 LEU A O 1
ATOM 750 N N . THR A 1 95 ? 16.877 -0.000 3.936 1.00 62.47 95 THR A N 1
ATOM 751 C CA . THR A 1 95 ? 15.582 -0.619 4.267 1.00 62.47 95 THR A CA 1
ATOM 752 C C . THR A 1 95 ? 14.433 0.395 4.280 1.00 62.47 95 THR A C 1
ATOM 754 O O . THR A 1 95 ? 13.331 0.084 3.829 1.00 62.47 95 THR A O 1
ATOM 757 N N . LEU A 1 96 ? 14.673 1.640 4.713 1.00 56.38 96 LEU A N 1
ATOM 758 C CA . LEU A 1 96 ? 13.656 2.705 4.723 1.00 56.38 96 LEU A CA 1
ATOM 759 C C . LEU A 1 96 ? 13.207 3.143 3.317 1.00 56.38 96 LEU A C 1
ATOM 761 O O . LEU A 1 96 ? 12.063 3.598 3.165 1.00 56.38 96 LEU A O 1
ATOM 765 N N . PHE A 1 97 ? 14.085 2.974 2.323 1.00 61.69 97 PHE A N 1
ATOM 766 C CA . PHE A 1 97 ? 13.861 3.236 0.897 1.00 61.69 97 PHE A CA 1
ATOM 767 C C . PHE A 1 97 ? 13.469 1.973 0.119 1.00 61.69 97 PHE A C 1
ATOM 769 O O . PHE A 1 97 ? 13.045 2.053 -1.034 1.00 61.69 97 PHE A O 1
ATOM 776 N N . SER A 1 98 ? 13.558 0.802 0.751 1.00 74.06 98 SER A N 1
ATOM 777 C CA . SER A 1 98 ? 13.169 -0.463 0.147 1.00 74.06 98 SER A CA 1
ATOM 778 C C . SER A 1 98 ? 11.653 -0.525 -0.017 1.00 74.06 98 SER A C 1
ATOM 780 O O . SER A 1 98 ? 10.894 -0.720 0.937 1.00 74.06 98 SER A O 1
ATOM 782 N N . HIS A 1 99 ? 11.204 -0.398 -1.266 1.00 75.75 99 HIS A N 1
ATOM 783 C CA . HIS A 1 99 ? 9.810 -0.621 -1.642 1.00 75.75 99 HIS A CA 1
ATOM 784 C C . HIS A 1 99 ? 9.327 -2.010 -1.193 1.00 75.75 99 HIS A C 1
ATOM 786 O O . HIS A 1 99 ? 8.205 -2.132 -0.710 1.00 75.75 99 HIS A O 1
ATOM 792 N N . ARG A 1 100 ? 10.198 -3.033 -1.244 1.00 75.62 100 ARG A N 1
ATOM 793 C CA . ARG A 1 100 ? 9.897 -4.386 -0.750 1.00 75.62 100 ARG A CA 1
ATOM 794 C C . ARG A 1 100 ? 9.621 -4.389 0.750 1.00 75.62 100 ARG A C 1
ATOM 796 O O . ARG A 1 100 ? 8.610 -4.935 1.166 1.00 75.62 100 ARG A O 1
ATOM 803 N N . TYR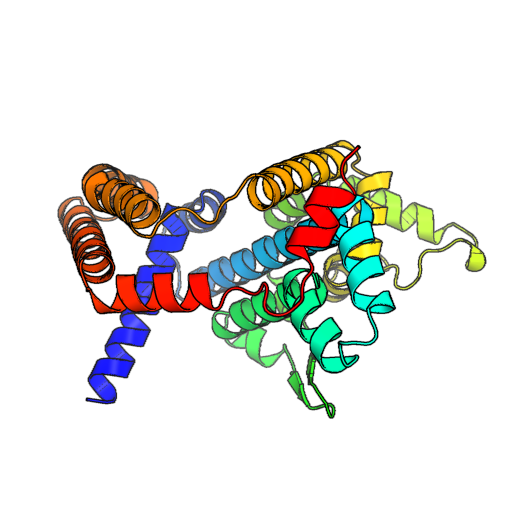 A 1 101 ? 10.461 -3.739 1.557 1.00 74.31 101 TYR A N 1
ATOM 804 C CA . TYR A 1 101 ? 10.245 -3.663 3.006 1.00 74.31 101 TYR A CA 1
ATOM 805 C C . TYR A 1 101 ? 8.915 -2.979 3.356 1.00 74.31 101 TYR A C 1
ATOM 807 O O . TYR A 1 101 ? 8.152 -3.486 4.181 1.00 74.31 101 TYR A O 1
ATOM 815 N N . ARG A 1 102 ? 8.611 -1.849 2.701 1.00 77.88 102 ARG A N 1
ATOM 816 C CA . ARG A 1 102 ? 7.351 -1.110 2.898 1.00 77.88 102 ARG A CA 1
ATOM 817 C C . ARG A 1 102 ? 6.142 -1.970 2.554 1.00 77.88 102 ARG A C 1
ATOM 819 O O . ARG A 1 102 ? 5.203 -2.043 3.342 1.00 77.88 102 ARG A O 1
ATOM 826 N N . LEU A 1 103 ? 6.202 -2.636 1.407 1.00 81.75 103 LEU A N 1
ATOM 827 C CA . LEU A 1 103 ? 5.141 -3.502 0.922 1.00 81.75 103 LEU A CA 1
ATOM 828 C C . LEU A 1 103 ? 4.914 -4.694 1.860 1.00 81.75 103 LEU A C 1
ATOM 830 O O . LEU A 1 103 ? 3.797 -4.890 2.328 1.00 81.75 103 LEU A O 1
ATOM 834 N N . GLN A 1 104 ? 5.976 -5.422 2.212 1.00 79.75 104 GLN A N 1
ATOM 835 C CA . GLN A 1 104 ? 5.911 -6.583 3.106 1.00 79.75 104 GLN A CA 1
ATOM 836 C C . GLN A 1 104 ? 5.389 -6.209 4.498 1.00 79.75 104 GLN A C 1
ATOM 838 O O . GLN A 1 104 ? 4.517 -6.883 5.038 1.00 79.75 104 GLN A O 1
ATOM 843 N N . THR A 1 105 ? 5.843 -5.082 5.054 1.00 76.00 105 THR A N 1
ATOM 844 C CA . THR A 1 105 ? 5.353 -4.585 6.350 1.00 76.00 105 THR A CA 1
ATOM 845 C C . THR A 1 105 ? 3.860 -4.263 6.304 1.00 76.00 105 THR A C 1
ATOM 847 O O . THR A 1 105 ? 3.127 -4.574 7.242 1.00 76.00 105 THR A O 1
ATOM 850 N N . SER A 1 106 ? 3.392 -3.621 5.232 1.00 81.69 106 SER A N 1
ATOM 851 C CA . SER A 1 106 ? 1.978 -3.275 5.086 1.00 81.69 106 SER A CA 1
ATOM 852 C C . SER A 1 106 ? 1.100 -4.493 4.845 1.00 81.69 106 SER A C 1
ATOM 854 O O . SER A 1 106 ? 0.019 -4.575 5.418 1.00 81.69 106 SER A O 1
ATOM 856 N N . LEU A 1 107 ? 1.565 -5.466 4.068 1.00 81.31 107 LEU A N 1
ATOM 857 C CA . LEU A 1 107 ? 0.840 -6.716 3.881 1.00 81.31 107 LEU A CA 1
ATOM 858 C C . LEU A 1 107 ? 0.782 -7.519 5.174 1.00 81.31 107 LEU A C 1
ATOM 860 O O . LEU A 1 107 ? -0.282 -8.017 5.513 1.00 81.31 107 LEU A O 1
ATOM 864 N N . TYR A 1 108 ? 1.866 -7.577 5.950 1.00 77.25 108 TYR A N 1
ATOM 865 C CA . TYR A 1 108 ? 1.834 -8.207 7.269 1.00 77.25 108 TYR A CA 1
ATOM 866 C C . TYR A 1 108 ? 0.775 -7.554 8.172 1.00 77.25 108 TYR A C 1
ATOM 868 O O . TYR A 1 108 ? -0.005 -8.246 8.818 1.00 77.25 108 TYR A O 1
ATOM 876 N N . LYS A 1 109 ? 0.671 -6.217 8.162 1.00 77.88 109 LYS A N 1
ATOM 877 C CA . LYS A 1 109 ? -0.419 -5.505 8.854 1.00 77.88 109 LYS A CA 1
ATOM 878 C C . LYS A 1 109 ? -1.799 -5.835 8.283 1.00 77.88 109 LYS A C 1
ATOM 880 O O . LYS A 1 109 ? -2.748 -5.921 9.049 1.00 77.88 109 LYS A O 1
ATOM 885 N N . ALA A 1 110 ? -1.919 -6.017 6.969 1.00 80.50 110 ALA A N 1
ATOM 886 C CA . ALA A 1 110 ? -3.168 -6.443 6.349 1.00 80.50 110 ALA A CA 1
ATOM 887 C C . ALA A 1 110 ? -3.563 -7.853 6.810 1.00 80.50 110 ALA A C 1
ATOM 889 O O . ALA A 1 110 ? -4.714 -8.066 7.173 1.00 80.50 110 ALA A O 1
ATOM 890 N N . LEU A 1 111 ? -2.608 -8.784 6.879 1.00 78.50 111 LEU A N 1
ATOM 891 C CA . LEU A 1 111 ? -2.826 -10.153 7.343 1.00 78.50 111 LEU A CA 1
ATOM 892 C C . LEU A 1 111 ? -3.327 -10.203 8.790 1.00 78.50 111 LEU A C 1
ATOM 894 O O . LEU A 1 111 ? -4.256 -10.950 9.086 1.00 78.50 111 LEU A O 1
ATOM 898 N N . THR A 1 112 ? -2.752 -9.399 9.692 1.00 78.31 112 THR A N 1
ATOM 899 C CA . THR A 1 112 ? -3.143 -9.411 11.115 1.00 78.31 112 THR A CA 1
ATOM 900 C C . THR A 1 112 ? -4.564 -8.912 11.364 1.00 78.31 112 THR A C 1
ATOM 902 O O . THR A 1 112 ? -5.117 -9.170 12.434 1.00 78.31 112 THR A O 1
ATOM 905 N N . VAL A 1 113 ? -5.160 -8.207 10.399 1.00 77.06 113 VAL A N 1
ATOM 906 C CA . VAL A 1 113 ? -6.533 -7.693 10.486 1.00 77.06 113 VAL A CA 1
ATOM 907 C C . VAL A 1 113 ? -7.484 -8.333 9.478 1.00 77.06 113 VAL A C 1
ATOM 909 O O . VAL A 1 113 ? -8.670 -8.018 9.518 1.00 77.06 113 VAL A O 1
ATOM 912 N N . ALA A 1 114 ? -7.004 -9.205 8.589 1.00 76.31 114 ALA A N 1
ATOM 913 C CA . ALA A 1 114 ? -7.811 -9.818 7.542 1.00 76.31 114 ALA A CA 1
ATOM 914 C C . ALA A 1 114 ? -8.894 -10.760 8.112 1.00 76.31 114 ALA A C 1
ATOM 916 O O . ALA A 1 114 ? -8.767 -11.270 9.231 1.00 76.31 114 ALA A O 1
ATOM 917 N N . PRO A 1 115 ? -9.989 -10.993 7.365 1.00 83.75 115 PRO A N 1
ATOM 918 C CA . PRO A 1 115 ? -10.968 -12.022 7.704 1.00 83.75 115 PRO A CA 1
ATOM 919 C C . PRO A 1 115 ? -10.331 -13.416 7.836 1.00 83.75 115 PRO A C 1
ATOM 921 O O . PRO A 1 115 ? -9.406 -13.749 7.101 1.00 83.75 115 PRO A O 1
ATOM 924 N N . ALA A 1 116 ? -10.840 -14.239 8.758 1.00 82.81 116 ALA A N 1
ATOM 925 C CA . ALA A 1 116 ? -10.211 -15.511 9.135 1.00 82.81 116 ALA A CA 1
ATOM 926 C C . ALA A 1 116 ? -10.071 -16.518 7.976 1.00 82.81 116 ALA A C 1
ATOM 928 O O . ALA A 1 116 ? -9.054 -17.194 7.860 1.00 82.81 116 ALA A O 1
ATOM 929 N N . ASP A 1 117 ? -11.066 -16.587 7.099 1.00 91.31 117 ASP A N 1
ATOM 930 C CA . ASP A 1 117 ? -11.042 -17.380 5.866 1.00 91.31 117 ASP A CA 1
ATOM 931 C C . ASP A 1 117 ? -9.956 -16.911 4.884 1.00 91.31 117 ASP A C 1
ATOM 933 O O . ASP A 1 117 ? -9.319 -17.746 4.252 1.00 91.31 117 ASP A O 1
ATOM 937 N N . VAL A 1 118 ? -9.678 -15.607 4.797 1.00 87.94 118 VAL A N 1
ATOM 938 C CA . VAL A 1 118 ? -8.595 -15.071 3.958 1.00 87.94 118 VAL A CA 1
ATOM 939 C C . VAL A 1 118 ? -7.237 -15.363 4.588 1.00 87.94 118 VAL A C 1
ATOM 941 O O . VAL A 1 118 ? -6.326 -15.830 3.908 1.00 87.94 118 VAL A O 1
ATOM 944 N N . THR A 1 119 ? -7.108 -15.161 5.901 1.00 81.38 119 THR A N 1
ATOM 945 C CA . THR A 1 119 ? -5.882 -15.483 6.646 1.00 81.38 119 THR A CA 1
ATOM 946 C C . THR A 1 119 ? -5.532 -16.966 6.540 1.00 81.38 119 THR A C 1
ATOM 948 O O . THR A 1 119 ? -4.358 -17.297 6.416 1.00 81.38 119 THR A O 1
ATOM 951 N N . SER A 1 120 ? -6.530 -17.858 6.529 1.00 83.31 120 SER A N 1
ATOM 952 C CA . SER A 1 120 ? -6.311 -19.306 6.396 1.00 83.31 120 SER A CA 1
ATOM 953 C C . SER A 1 120 ? -5.716 -19.731 5.048 1.00 83.31 120 SER A C 1
ATOM 955 O O . SER A 1 120 ? -5.099 -20.789 4.966 1.00 83.31 120 SER A O 1
ATOM 957 N N . GLN A 1 121 ? -5.869 -18.896 4.016 1.00 85.69 121 GLN A N 1
ATOM 958 C CA . GLN A 1 121 ? -5.359 -19.139 2.664 1.00 85.69 121 GLN A CA 1
ATOM 959 C C . GLN A 1 121 ? -4.005 -18.454 2.418 1.00 85.69 121 GLN A C 1
ATOM 961 O O . GLN A 1 121 ? -3.251 -18.862 1.538 1.00 85.69 121 GLN A O 1
ATOM 966 N N . ALA A 1 122 ? -3.682 -17.403 3.178 1.00 77.75 122 ALA A N 1
ATOM 967 C CA . ALA A 1 122 ? -2.415 -16.686 3.079 1.00 77.75 122 ALA A CA 1
ATOM 968 C C . ALA A 1 122 ? -1.307 -17.460 3.817 1.00 77.75 122 ALA A C 1
ATOM 970 O O . ALA A 1 122 ? -0.996 -17.198 4.981 1.00 77.75 122 ALA A O 1
ATOM 971 N N . HIS A 1 123 ? -0.725 -18.454 3.147 1.00 72.69 123 HIS A N 1
ATOM 972 C CA . HIS A 1 123 ? 0.316 -19.304 3.723 1.00 72.69 123 HIS A CA 1
ATOM 973 C C . HIS A 1 123 ? 1.645 -18.551 3.861 1.00 72.69 123 HIS A C 1
ATOM 975 O O . HIS A 1 123 ? 2.194 -18.090 2.863 1.00 72.69 123 HIS A O 1
ATOM 981 N N . LEU A 1 124 ? 2.175 -18.464 5.089 1.00 72.75 124 LEU A N 1
ATOM 982 C CA . LEU A 1 124 ? 3.557 -18.062 5.373 1.00 72.75 124 LEU A CA 1
ATOM 983 C C . LEU A 1 124 ? 4.437 -19.303 5.531 1.00 72.75 124 LEU A C 1
ATOM 985 O O . LEU A 1 124 ? 4.246 -20.090 6.456 1.00 72.75 124 LEU A O 1
ATOM 989 N N . THR A 1 125 ? 5.449 -19.417 4.682 1.00 70.06 125 THR A N 1
ATOM 990 C CA . THR A 1 125 ? 6.474 -20.457 4.748 1.00 70.06 125 THR A CA 1
ATOM 991 C C . THR A 1 125 ? 7.796 -19.823 5.165 1.00 70.06 125 THR A C 1
ATOM 993 O O . THR A 1 125 ? 8.274 -18.880 4.534 1.00 70.06 125 THR A O 1
ATOM 996 N N . SER A 1 126 ? 8.401 -20.331 6.240 1.00 63.47 126 SER A N 1
ATOM 997 C CA . SER A 1 126 ? 9.744 -19.914 6.656 1.00 63.47 126 SER A CA 1
ATOM 998 C C . SER A 1 126 ? 10.775 -20.336 5.605 1.00 63.47 126 SER A C 1
ATOM 1000 O O . SER A 1 126 ? 10.752 -21.476 5.145 1.00 63.47 126 SER A O 1
ATOM 1002 N N . MET A 1 127 ? 11.673 -19.430 5.232 1.00 62.62 127 MET A N 1
ATOM 1003 C CA . MET A 1 127 ? 12.783 -19.670 4.306 1.00 62.62 127 MET A CA 1
ATOM 1004 C C . MET A 1 127 ? 14.010 -18.981 4.881 1.00 62.62 127 MET A C 1
ATOM 1006 O O . MET A 1 127 ? 14.038 -17.762 4.895 1.00 62.62 127 MET A O 1
ATOM 1010 N N . ASP A 1 128 ? 15.010 -19.709 5.366 1.00 43.34 128 ASP A N 1
ATOM 1011 C CA . ASP A 1 128 ? 16.151 -19.079 6.039 1.00 43.34 128 ASP A CA 1
ATOM 1012 C C . ASP A 1 128 ? 17.031 -18.294 5.033 1.00 43.34 128 ASP A C 1
ATOM 1014 O O . ASP A 1 128 ? 17.469 -18.894 4.046 1.00 43.34 128 ASP A O 1
ATOM 1018 N N . PRO A 1 129 ? 17.297 -16.976 5.207 1.00 50.34 129 PRO A N 1
ATOM 1019 C CA . PRO A 1 129 ? 16.861 -16.064 6.272 1.00 50.34 129 PRO A CA 1
ATOM 1020 C C . PRO A 1 129 ? 15.658 -15.189 5.854 1.00 50.34 129 PRO A C 1
ATOM 1022 O O . PRO A 1 129 ? 15.811 -14.180 5.161 1.00 50.34 129 PRO A O 1
ATOM 1025 N N . GLY A 1 130 ? 14.442 -15.529 6.288 1.00 57.06 130 GLY A N 1
ATOM 1026 C CA . GLY A 1 130 ? 13.221 -14.862 5.828 1.00 57.06 130 GLY A CA 1
ATOM 1027 C C . GLY A 1 130 ? 11.967 -15.739 5.785 1.00 57.06 130 GLY A C 1
ATOM 1028 O O . GLY A 1 130 ? 11.852 -16.779 6.432 1.00 57.06 130 GLY A O 1
ATOM 1029 N N . PHE A 1 131 ? 10.975 -15.264 5.040 1.00 60.66 131 PHE A N 1
ATOM 1030 C CA . PHE A 1 131 ? 9.723 -15.967 4.802 1.00 60.66 131 PHE A CA 1
ATOM 1031 C C . PHE A 1 131 ? 9.254 -15.688 3.378 1.00 60.66 131 PHE A C 1
ATOM 1033 O O . PHE A 1 131 ? 9.387 -14.573 2.866 1.00 60.66 131 PHE A O 1
ATOM 1040 N N . VAL A 1 132 ? 8.695 -16.709 2.744 1.00 66.94 132 VAL A N 1
ATOM 1041 C CA . VAL A 1 132 ? 7.940 -16.582 1.501 1.00 66.94 132 VAL A CA 1
ATOM 1042 C C . VAL A 1 132 ? 6.488 -16.794 1.845 1.00 66.94 132 VAL A C 1
ATOM 1044 O O . VAL A 1 132 ? 6.152 -17.662 2.645 1.00 66.94 132 VAL A O 1
ATOM 1047 N N . TRP A 1 133 ? 5.617 -15.981 1.268 1.00 74.25 133 TRP A N 1
ATOM 1048 C CA . TRP A 1 133 ? 4.204 -16.116 1.536 1.00 74.25 133 TRP A CA 1
ATOM 1049 C C . TRP A 1 133 ? 3.362 -15.745 0.345 1.00 74.25 133 TRP A C 1
ATOM 1051 O O . TRP A 1 133 ? 3.733 -14.885 -0.460 1.00 74.25 133 TRP A O 1
ATOM 1061 N N . ASP A 1 134 ? 2.233 -16.428 0.249 1.00 84.31 134 ASP A N 1
ATOM 1062 C CA . ASP A 1 134 ? 1.264 -16.172 -0.790 1.00 84.31 134 ASP A CA 1
ATOM 1063 C C . ASP A 1 134 ? 0.351 -15.015 -0.378 1.00 84.31 134 ASP A C 1
ATOM 1065 O O . ASP A 1 134 ? -0.566 -15.174 0.429 1.00 84.31 134 ASP A O 1
ATOM 1069 N N . ALA A 1 135 ? 0.610 -13.835 -0.939 1.00 88.94 135 ALA A N 1
ATOM 1070 C CA . ALA A 1 135 ? -0.217 -12.659 -0.709 1.00 88.94 135 ALA A CA 1
ATOM 1071 C C . ALA A 1 135 ? -1.480 -12.631 -1.591 1.00 88.94 135 ALA A C 1
ATOM 1073 O O . ALA A 1 135 ? -2.352 -11.796 -1.348 1.00 88.94 135 ALA A O 1
ATOM 1074 N N . ALA A 1 136 ? -1.629 -13.520 -2.583 1.00 92.31 136 ALA A N 1
ATOM 1075 C CA . ALA A 1 136 ? -2.759 -13.490 -3.515 1.00 92.31 136 ALA A CA 1
ATOM 1076 C C . ALA A 1 136 ? -4.136 -13.484 -2.821 1.00 92.31 136 ALA A C 1
ATOM 1078 O O . ALA A 1 136 ? -4.969 -12.666 -3.215 1.00 92.31 136 ALA A O 1
ATOM 1079 N N . PRO A 1 137 ? -4.388 -14.261 -1.747 1.00 93.69 137 PRO A N 1
ATOM 1080 C CA . PRO A 1 137 ? -5.658 -14.190 -1.020 1.00 93.69 137 PRO A CA 1
ATOM 1081 C C . PRO A 1 137 ? -5.948 -12.800 -0.437 1.00 93.69 137 PRO A C 1
ATOM 1083 O O . PRO A 1 137 ? -7.089 -12.342 -0.467 1.00 93.69 137 PRO A O 1
ATOM 1086 N N . LEU A 1 138 ? -4.919 -12.090 0.044 1.00 89.69 138 LEU A N 1
ATOM 1087 C CA . LEU A 1 138 ? -5.063 -10.714 0.526 1.00 89.69 138 LEU A CA 1
ATOM 1088 C C . LEU A 1 138 ? -5.382 -9.759 -0.622 1.00 89.69 138 LEU A C 1
ATOM 1090 O O . LEU A 1 138 ? -6.258 -8.910 -0.480 1.00 89.69 138 LEU A O 1
ATOM 1094 N N . LEU A 1 139 ? -4.704 -9.902 -1.761 1.00 94.25 139 LEU A N 1
ATOM 1095 C CA . LEU A 1 139 ? -4.958 -9.075 -2.943 1.00 94.25 139 LEU A CA 1
ATOM 1096 C C . LEU A 1 139 ? -6.363 -9.316 -3.514 1.00 94.25 139 LEU A C 1
ATOM 1098 O O . LEU A 1 139 ? -6.967 -8.386 -4.042 1.00 94.25 139 LEU A O 1
ATOM 1102 N N . GLY A 1 140 ? -6.923 -10.512 -3.321 1.00 94.12 140 GLY A N 1
ATOM 1103 C CA . GLY A 1 140 ? -8.310 -10.839 -3.661 1.00 94.12 140 GLY A CA 1
ATOM 1104 C C . GLY A 1 140 ? -9.367 -10.068 -2.862 1.00 94.12 140 GLY A C 1
ATOM 1105 O O . GLY A 1 140 ? -10.528 -10.057 -3.257 1.00 94.12 140 GLY A O 1
ATOM 1106 N N . LEU A 1 141 ? -8.992 -9.391 -1.769 1.00 92.81 141 LEU A N 1
ATOM 1107 C CA . LEU A 1 141 ? -9.894 -8.483 -1.053 1.00 92.81 141 LEU A CA 1
ATOM 1108 C C . LEU A 1 141 ? -10.107 -7.152 -1.785 1.00 92.81 141 LEU A C 1
ATOM 1110 O O . LEU A 1 141 ? -11.035 -6.420 -1.437 1.00 92.81 141 LEU A O 1
ATOM 1114 N N . LEU A 1 142 ? -9.233 -6.794 -2.730 1.00 93.38 142 LEU A N 1
ATOM 1115 C CA . LEU A 1 142 ? -9.326 -5.523 -3.437 1.00 93.38 142 LEU A CA 1
ATOM 1116 C C . LEU A 1 142 ? -10.556 -5.492 -4.346 1.00 93.38 142 LEU A C 1
ATOM 1118 O O . LEU A 1 142 ? -10.863 -6.436 -5.068 1.00 93.38 142 LEU A O 1
ATOM 1122 N N . THR A 1 143 ? -11.245 -4.361 -4.314 1.00 90.62 143 THR A N 1
ATOM 1123 C CA . THR A 1 143 ? -12.389 -4.055 -5.175 1.00 90.62 143 THR A CA 1
ATOM 1124 C C . THR A 1 143 ? -11.948 -3.247 -6.389 1.00 90.62 143 THR A C 1
ATOM 1126 O O . THR A 1 143 ? -10.857 -2.674 -6.402 1.00 90.62 143 THR A O 1
ATOM 1129 N N . GLU A 1 144 ? -12.822 -3.117 -7.388 1.00 90.38 144 GLU A N 1
ATOM 1130 C CA . GLU A 1 144 ? -12.540 -2.285 -8.565 1.00 90.38 144 GLU A CA 1
ATOM 1131 C C . GLU A 1 144 ? -12.253 -0.819 -8.186 1.00 90.38 144 GLU A C 1
ATOM 1133 O O . GLU A 1 144 ? -11.414 -0.175 -8.810 1.00 90.38 144 GLU A O 1
ATOM 1138 N N . ASP A 1 145 ? -12.869 -0.296 -7.121 1.00 86.88 145 ASP A N 1
ATOM 1139 C CA . ASP A 1 145 ? -12.563 1.047 -6.613 1.00 86.88 145 ASP A CA 1
ATOM 1140 C C . ASP A 1 145 ? -11.144 1.143 -6.046 1.00 86.88 145 ASP A C 1
ATOM 1142 O O . ASP A 1 145 ? -10.436 2.115 -6.316 1.00 86.88 145 ASP A O 1
ATOM 1146 N N . ASP A 1 146 ? -10.685 0.124 -5.315 1.00 90.38 146 ASP A N 1
ATOM 1147 C CA . ASP A 1 146 ? -9.301 0.086 -4.831 1.00 90.38 146 ASP A CA 1
ATOM 1148 C C . ASP A 1 146 ? -8.323 0.006 -6.012 1.00 90.38 146 ASP A C 1
ATOM 1150 O O . ASP A 1 146 ? -7.297 0.691 -6.023 1.00 90.38 146 ASP A O 1
ATOM 1154 N N . LEU A 1 147 ? -8.662 -0.770 -7.048 1.00 93.62 147 LEU A N 1
ATOM 1155 C CA . LEU A 1 147 ? -7.870 -0.855 -8.275 1.00 93.62 147 LEU A CA 1
ATOM 1156 C C . LEU A 1 147 ? -7.839 0.479 -9.022 1.00 93.62 147 LEU A C 1
ATOM 1158 O O . LEU A 1 147 ? -6.768 0.885 -9.462 1.00 93.62 147 LEU A O 1
ATOM 1162 N N . ARG A 1 148 ? -8.945 1.224 -9.107 1.00 91.31 148 ARG A N 1
ATOM 1163 C CA . ARG A 1 148 ? -8.944 2.598 -9.648 1.00 91.31 148 ARG A CA 1
ATOM 1164 C C . ARG A 1 148 ? -8.068 3.529 -8.818 1.00 91.31 148 ARG A C 1
ATOM 1166 O O . ARG A 1 148 ? -7.346 4.351 -9.367 1.00 91.31 148 ARG A O 1
ATOM 1173 N N . ILE A 1 149 ? -8.066 3.384 -7.497 1.00 88.38 149 ILE A N 1
ATOM 1174 C CA . ILE A 1 149 ? -7.219 4.183 -6.603 1.00 88.38 149 ILE A CA 1
ATOM 1175 C C . ILE A 1 149 ? -5.723 3.874 -6.795 1.00 88.38 149 ILE A C 1
ATOM 1177 O O . ILE A 1 149 ? -4.887 4.766 -6.603 1.00 88.38 149 ILE A O 1
ATOM 1181 N N . LEU A 1 150 ? -5.380 2.625 -7.113 1.00 92.00 150 LEU A N 1
ATOM 1182 C CA . LEU A 1 150 ? -4.004 2.155 -7.296 1.00 92.00 150 LEU A CA 1
ATOM 1183 C C . LEU A 1 150 ? -3.482 2.372 -8.719 1.00 92.00 150 LEU A C 1
ATOM 1185 O O . LEU A 1 150 ? -2.326 2.753 -8.890 1.00 92.00 150 LEU A O 1
ATOM 1189 N N . LEU A 1 151 ? -4.329 2.138 -9.718 1.00 94.38 151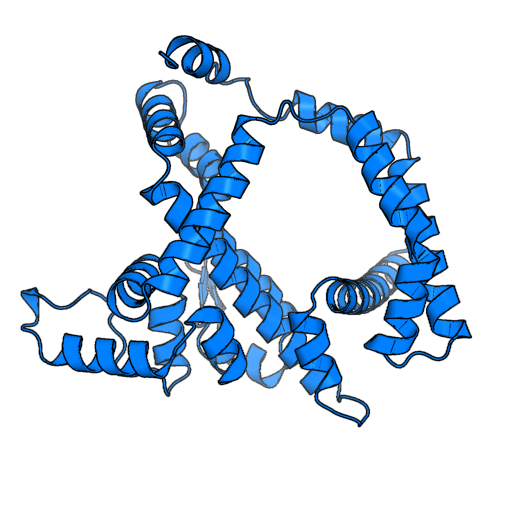 LEU A N 1
ATOM 1190 C CA . LEU A 1 151 ? -3.970 2.095 -11.134 1.00 94.38 151 LEU A CA 1
ATOM 1191 C C . LEU A 1 151 ? -4.458 3.321 -11.921 1.00 94.38 151 LEU A C 1
ATOM 1193 O O . LEU A 1 151 ? -4.021 3.549 -13.045 1.00 94.38 151 LEU A O 1
ATOM 1197 N N . GLY A 1 152 ? -5.384 4.102 -11.361 1.00 93.44 152 GLY A N 1
ATOM 1198 C CA . GLY A 1 152 ? -6.139 5.163 -12.037 1.00 93.44 152 GLY A CA 1
ATOM 1199 C C . GLY A 1 152 ? -7.168 4.621 -13.015 1.00 93.44 152 GLY A C 1
ATOM 1200 O O . GLY A 1 152 ? -8.365 4.816 -12.827 1.00 93.44 152 GLY A O 1
ATOM 1201 N N . ASN A 1 153 ? -6.698 3.912 -14.041 1.00 95.44 153 ASN A N 1
ATOM 1202 C CA . ASN A 1 153 ? -7.536 3.262 -15.040 1.00 95.44 153 ASN A CA 1
ATOM 1203 C C . ASN A 1 153 ? -7.146 1.777 -15.173 1.00 95.44 153 ASN A C 1
ATOM 1205 O O . ASN A 1 153 ? -6.233 1.451 -15.938 1.00 95.44 153 ASN A O 1
ATOM 1209 N N . PRO A 1 154 ? -7.826 0.871 -14.443 1.00 95.31 154 PRO A N 1
ATOM 1210 C CA . PRO A 1 154 ? -7.560 -0.564 -14.517 1.00 95.31 154 PRO A CA 1
ATOM 1211 C C . PRO A 1 154 ? -7.690 -1.133 -15.936 1.00 95.31 154 PRO A C 1
ATOM 1213 O O . PRO A 1 154 ? -6.885 -1.975 -16.327 1.00 95.31 154 PRO A O 1
ATOM 1216 N N . ASP A 1 155 ? -8.636 -0.644 -16.742 1.00 95.44 155 ASP A N 1
ATOM 1217 C CA . ASP A 1 155 ? -8.853 -1.136 -18.108 1.00 95.44 155 ASP A CA 1
ATOM 1218 C C . ASP A 1 155 ? -7.716 -0.764 -19.059 1.00 95.44 155 ASP A C 1
ATOM 1220 O O . ASP A 1 155 ? -7.318 -1.581 -19.893 1.00 95.44 155 ASP A O 1
ATOM 1224 N N . ALA A 1 156 ? -7.138 0.428 -18.901 1.00 96.44 156 ALA A N 1
ATOM 1225 C CA . ALA A 1 156 ? -5.946 0.825 -19.647 1.00 96.44 156 ALA A CA 1
ATOM 1226 C C . ALA A 1 156 ? -4.747 -0.073 -19.303 1.00 96.44 156 ALA A C 1
ATOM 1228 O O . ALA A 1 156 ? -4.006 -0.483 -20.198 1.00 96.44 156 ALA A O 1
ATOM 1229 N N . VAL A 1 157 ? -4.588 -0.446 -18.028 1.00 96.56 157 VAL A N 1
ATOM 1230 C CA . VAL A 1 157 ? -3.545 -1.395 -17.607 1.00 96.56 157 VAL A CA 1
ATOM 1231 C C . VAL A 1 157 ? -3.808 -2.788 -18.189 1.00 96.56 157 VAL A C 1
ATOM 1233 O O . VAL A 1 157 ? -2.891 -3.390 -18.744 1.00 96.56 157 VAL A O 1
ATOM 1236 N N . ARG A 1 158 ? -5.053 -3.288 -18.153 1.00 95.31 158 ARG A N 1
ATOM 1237 C CA . ARG A 1 158 ? -5.440 -4.569 -18.786 1.00 95.31 158 ARG A CA 1
ATOM 1238 C C . ARG A 1 158 ? -5.185 -4.560 -20.298 1.00 95.31 158 ARG A C 1
ATOM 1240 O O . ARG A 1 158 ? -4.735 -5.554 -20.863 1.00 95.31 158 ARG A O 1
ATOM 1247 N N . ALA A 1 159 ? -5.474 -3.454 -20.984 1.00 95.19 159 ALA A N 1
ATOM 1248 C CA . ALA A 1 159 ? -5.178 -3.297 -22.409 1.00 95.19 159 ALA A CA 1
ATOM 1249 C C . ALA A 1 159 ? -3.667 -3.322 -22.681 1.00 95.19 159 ALA A C 1
ATOM 1251 O O . ALA A 1 159 ? -3.222 -4.022 -23.591 1.00 95.19 159 ALA A O 1
ATOM 1252 N N . TRP A 1 160 ? -2.881 -2.631 -21.854 1.00 95.38 160 TRP A N 1
ATOM 1253 C CA . TRP A 1 160 ? -1.425 -2.663 -21.939 1.00 95.38 160 TRP A CA 1
ATOM 1254 C C . TRP A 1 160 ? -0.867 -4.075 -21.722 1.00 95.38 160 TRP A C 1
ATOM 1256 O O . TRP A 1 160 ? -0.069 -4.526 -22.539 1.00 95.38 160 TRP A O 1
ATOM 1266 N N . LEU A 1 161 ? -1.335 -4.811 -20.707 1.00 95.06 161 LEU A N 1
ATOM 1267 C CA . LEU A 1 161 ? -0.933 -6.204 -20.464 1.00 95.06 161 LEU A CA 1
ATOM 1268 C C . LEU A 1 161 ? -1.220 -7.100 -21.674 1.00 95.06 161 LEU A C 1
ATOM 1270 O O . LEU A 1 161 ? -0.334 -7.818 -22.132 1.00 95.06 161 LEU A O 1
ATOM 1274 N N . ARG A 1 162 ? -2.429 -7.007 -22.245 1.00 94.06 162 ARG A N 1
ATOM 1275 C CA . ARG A 1 162 ? -2.795 -7.754 -23.459 1.00 94.06 162 ARG A CA 1
ATOM 1276 C C . ARG A 1 162 ? -1.869 -7.439 -24.631 1.00 94.06 162 ARG A C 1
ATOM 1278 O O . ARG A 1 162 ? -1.471 -8.354 -25.342 1.00 94.06 162 ARG A O 1
ATOM 1285 N N . HIS A 1 163 ? -1.497 -6.173 -24.807 1.00 93.38 163 HIS A N 1
ATOM 1286 C CA . HIS A 1 163 ? -0.543 -5.779 -25.839 1.00 93.38 163 HIS A CA 1
ATOM 1287 C C . HIS A 1 163 ? 0.861 -6.349 -25.582 1.00 93.38 163 HIS A C 1
ATOM 1289 O O . HIS A 1 163 ? 1.480 -6.865 -26.504 1.00 93.38 163 HIS A O 1
ATOM 1295 N N . GLN A 1 164 ? 1.350 -6.342 -24.337 1.00 93.81 164 GLN A N 1
ATOM 1296 C CA . GLN A 1 164 ? 2.653 -6.937 -24.000 1.00 93.81 164 GLN A CA 1
ATOM 1297 C C . GLN A 1 164 ? 2.708 -8.453 -24.254 1.00 93.81 164 GLN A C 1
ATOM 1299 O O . GLN A 1 164 ? 3.763 -8.982 -24.599 1.00 93.81 164 GLN A O 1
ATOM 1304 N N . HIS A 1 165 ? 1.584 -9.163 -24.125 1.00 92.81 165 HIS A N 1
ATOM 1305 C CA . HIS A 1 165 ? 1.515 -10.590 -24.466 1.00 92.81 165 HIS A CA 1
ATOM 1306 C C . HIS A 1 165 ? 1.601 -10.869 -25.969 1.00 92.81 165 HIS A C 1
ATOM 1308 O O . HIS A 1 165 ? 1.991 -11.970 -26.347 1.00 92.81 165 HIS A O 1
ATOM 1314 N N . GLN A 1 166 ? 1.294 -9.885 -26.818 1.00 92.62 166 GLN A N 1
ATOM 1315 C CA . GLN A 1 166 ? 1.429 -9.991 -28.277 1.00 92.62 166 GLN A CA 1
ATOM 1316 C C . GLN A 1 166 ? 2.865 -9.756 -28.761 1.00 92.62 166 GLN A C 1
ATOM 1318 O O . GLN A 1 166 ? 3.173 -10.065 -29.910 1.00 92.62 166 GLN A O 1
ATOM 1323 N N . LEU A 1 167 ? 3.732 -9.202 -27.910 1.00 91.75 167 LEU A N 1
ATOM 1324 C CA . LEU A 1 167 ? 5.132 -8.968 -28.246 1.00 91.75 167 LEU A CA 1
ATOM 1325 C C . LEU A 1 167 ? 5.943 -10.275 -28.201 1.00 91.75 167 LEU A C 1
ATOM 1327 O O . LEU A 1 167 ? 5.585 -11.194 -27.447 1.00 91.75 167 LEU A O 1
ATOM 1331 N N . PRO A 1 168 ? 7.053 -10.354 -28.962 1.00 91.56 168 PRO A N 1
ATOM 1332 C CA . PRO A 1 168 ? 8.019 -11.439 -28.839 1.00 91.56 168 PRO A CA 1
ATOM 1333 C C . PRO A 1 168 ? 8.486 -11.611 -27.390 1.00 91.56 168 PRO A C 1
ATOM 1335 O O . PRO A 1 168 ? 8.617 -10.637 -26.647 1.00 91.56 168 PRO A O 1
ATOM 1338 N N . GLU A 1 169 ? 8.782 -12.846 -26.983 1.00 86.94 169 GLU A N 1
ATOM 1339 C CA . GLU A 1 169 ? 9.164 -13.160 -25.598 1.00 86.94 169 GLU A CA 1
ATOM 1340 C C . GLU A 1 169 ? 10.386 -12.357 -25.121 1.00 86.94 169 GLU A C 1
ATOM 1342 O O . GLU A 1 169 ? 10.433 -11.925 -23.973 1.00 86.94 169 GLU A O 1
ATOM 1347 N N . THR A 1 170 ? 11.322 -12.059 -26.026 1.00 87.50 170 THR A N 1
ATOM 1348 C CA . THR A 1 170 ? 12.515 -11.237 -25.767 1.00 87.50 170 THR A CA 1
ATOM 1349 C C . THR A 1 170 ? 12.211 -9.775 -25.440 1.00 87.50 170 THR A C 1
ATOM 1351 O O . THR A 1 170 ? 13.041 -9.099 -24.838 1.00 87.50 170 THR A O 1
ATOM 1354 N N . GLU A 1 171 ? 11.043 -9.273 -25.838 1.00 84.25 171 GLU A N 1
ATOM 1355 C CA . GLU A 1 171 ? 10.599 -7.894 -25.601 1.00 84.25 171 GLU A CA 1
ATOM 1356 C C . GLU A 1 171 ? 9.605 -7.796 -24.434 1.00 84.25 171 GLU A C 1
ATOM 1358 O O . GLU A 1 171 ? 9.265 -6.695 -23.991 1.00 84.25 171 GLU A O 1
ATOM 1363 N N . ARG A 1 172 ? 9.143 -8.938 -23.905 1.00 86.50 172 ARG A N 1
ATOM 1364 C CA . ARG A 1 172 ? 8.144 -8.986 -22.840 1.00 86.50 172 ARG A CA 1
ATOM 1365 C C . ARG A 1 172 ? 8.776 -8.671 -21.478 1.00 86.50 172 ARG A C 1
ATOM 1367 O O . ARG A 1 172 ? 9.782 -9.276 -21.103 1.00 86.50 172 ARG A O 1
ATOM 1374 N N . PRO A 1 173 ? 8.164 -7.790 -20.666 1.00 86.44 173 PRO A N 1
ATOM 1375 C CA . PRO A 1 173 ? 8.596 -7.590 -19.289 1.00 86.44 173 PRO A CA 1
ATOM 1376 C C . PRO A 1 173 ? 8.529 -8.894 -18.478 1.00 86.44 173 PRO A C 1
ATOM 1378 O O . PRO A 1 173 ? 7.533 -9.615 -18.524 1.00 86.44 173 PRO A O 1
ATOM 1381 N N . ALA A 1 174 ? 9.567 -9.183 -17.691 1.00 85.12 174 ALA A N 1
ATOM 1382 C CA . ALA A 1 174 ? 9.590 -10.364 -16.831 1.00 85.12 174 ALA A CA 1
ATOM 1383 C C . ALA A 1 174 ? 8.510 -10.298 -15.732 1.00 85.12 174 ALA A C 1
ATOM 1385 O O . ALA A 1 174 ? 8.308 -9.255 -15.103 1.00 85.12 174 ALA A O 1
ATOM 1386 N N . GLY A 1 175 ? 7.855 -11.435 -15.466 1.00 84.94 175 GLY A N 1
ATOM 1387 C CA . GLY A 1 175 ? 6.817 -11.551 -14.433 1.00 84.94 175 GLY A CA 1
ATOM 1388 C C . GLY A 1 175 ? 5.485 -10.889 -14.799 1.00 84.94 175 GLY A C 1
ATOM 1389 O O . GLY A 1 175 ? 4.760 -10.458 -13.908 1.00 84.94 175 GLY A O 1
ATOM 1390 N N . LEU A 1 176 ? 5.188 -10.757 -16.096 1.00 89.62 176 LEU A N 1
ATOM 1391 C CA . LEU A 1 176 ? 3.932 -10.203 -16.595 1.00 89.62 176 LEU A CA 1
ATOM 1392 C C . LEU A 1 176 ? 2.748 -11.136 -16.251 1.00 89.62 176 LEU A C 1
ATOM 1394 O O . LEU A 1 176 ? 2.779 -12.297 -16.666 1.00 89.62 176 LEU A O 1
ATOM 1398 N N . PRO A 1 177 ? 1.700 -10.664 -15.551 1.00 92.88 177 PRO A N 1
ATOM 1399 C CA . PRO A 1 177 ? 0.502 -11.470 -15.311 1.00 92.88 177 PRO A CA 1
ATOM 1400 C C . PRO A 1 177 ? -0.306 -11.667 -16.597 1.00 92.88 177 PRO A C 1
ATOM 1402 O O . PRO A 1 177 ? -0.172 -10.889 -17.549 1.00 92.88 177 PRO A O 1
ATOM 1405 N N . ALA A 1 178 ? -1.175 -12.679 -16.628 1.00 86.94 178 ALA A N 1
ATOM 1406 C CA . ALA A 1 178 ? -1.987 -12.990 -17.807 1.00 86.94 178 ALA A CA 1
ATOM 1407 C C . ALA A 1 178 ? -3.106 -11.955 -18.041 1.00 86.94 178 ALA A C 1
ATOM 1409 O O . ALA A 1 178 ? -3.332 -11.518 -19.169 1.00 86.94 178 ALA A O 1
ATOM 1410 N N . ASP A 1 179 ? -3.783 -11.537 -16.971 1.00 87.44 179 ASP A N 1
ATOM 1411 C CA . ASP A 1 179 ? -4.784 -10.458 -16.951 1.00 87.44 179 ASP A CA 1
ATOM 1412 C C . ASP A 1 179 ? -4.731 -9.762 -15.572 1.00 87.44 179 ASP A C 1
ATOM 1414 O O . ASP A 1 179 ? -3.685 -9.762 -14.944 1.00 87.44 179 ASP A O 1
ATOM 1418 N N . LEU A 1 180 ? -5.811 -9.142 -15.089 1.00 90.44 180 LEU A N 1
ATOM 1419 C CA . LEU A 1 180 ? -5.969 -8.615 -13.721 1.00 90.44 180 LEU A CA 1
ATOM 1420 C C . LEU A 1 180 ? -7.295 -9.057 -13.090 1.00 90.44 180 LEU A C 1
ATOM 1422 O O . LEU A 1 180 ? -7.891 -8.331 -12.293 1.00 90.44 180 LEU A O 1
ATOM 1426 N N . ARG A 1 181 ? -7.807 -10.218 -13.507 1.00 88.81 181 ARG A N 1
ATOM 1427 C CA . ARG A 1 181 ? -9.089 -10.762 -13.028 1.00 88.81 181 ARG A CA 1
ATOM 1428 C C . ARG A 1 181 ? -8.925 -11.709 -11.852 1.00 88.81 181 ARG A C 1
ATOM 1430 O O . ARG A 1 181 ? -9.843 -11.823 -11.045 1.00 88.81 181 ARG A O 1
ATOM 1437 N N . SER A 1 182 ? -7.790 -12.400 -11.762 1.00 93.25 182 SER A N 1
ATOM 1438 C CA . SER A 1 182 ? -7.531 -13.315 -10.658 1.00 93.25 182 SER A CA 1
ATOM 1439 C C . SER A 1 182 ? -6.755 -12.617 -9.531 1.00 93.25 182 SER A C 1
ATOM 1441 O O . SER A 1 182 ? -5.930 -11.737 -9.794 1.00 93.25 182 SER A O 1
ATOM 1443 N N . PRO A 1 183 ? -6.955 -13.021 -8.263 1.00 93.19 183 PRO A N 1
ATOM 1444 C CA . PRO A 1 183 ? -6.143 -12.531 -7.148 1.00 93.19 183 PRO A CA 1
ATOM 1445 C C . PRO A 1 183 ? -4.641 -12.784 -7.333 1.00 93.19 183 PRO A C 1
ATOM 1447 O O . PRO A 1 183 ? -3.819 -11.985 -6.884 1.00 93.19 183 PRO A O 1
ATOM 1450 N N . ARG A 1 184 ? -4.283 -13.880 -8.018 1.00 93.19 184 ARG A N 1
ATOM 1451 C CA . ARG A 1 184 ? -2.896 -14.219 -8.358 1.00 93.19 184 ARG A CA 1
ATOM 1452 C C . ARG A 1 184 ? -2.307 -13.193 -9.316 1.00 93.19 184 ARG A C 1
ATOM 1454 O O . ARG A 1 184 ? -1.279 -12.614 -9.002 1.00 93.19 184 ARG A O 1
ATOM 1461 N N . ASP A 1 185 ? -3.000 -12.904 -10.410 1.00 93.94 185 ASP A N 1
ATOM 1462 C CA . ASP A 1 185 ? -2.545 -11.919 -11.390 1.00 93.94 185 ASP A CA 1
ATOM 1463 C C . ASP A 1 185 ? -2.398 -10.513 -10.779 1.00 93.94 185 ASP A C 1
ATOM 1465 O O . ASP A 1 185 ? -1.431 -9.793 -11.040 1.00 93.94 185 ASP A O 1
ATOM 1469 N N . LEU A 1 186 ? -3.353 -10.124 -9.924 1.00 94.19 186 LEU A N 1
ATOM 1470 C CA . LEU A 1 186 ? -3.273 -8.876 -9.162 1.00 94.19 186 LEU A CA 1
ATOM 1471 C C . LEU A 1 186 ? -2.036 -8.857 -8.265 1.00 94.19 186 LEU A C 1
ATOM 1473 O O . LEU A 1 186 ? -1.349 -7.840 -8.192 1.00 94.19 186 LEU A O 1
ATOM 1477 N N . CYS A 1 187 ? -1.750 -9.969 -7.590 1.00 91.94 187 CYS A N 1
ATOM 1478 C CA . CYS A 1 187 ? -0.550 -10.130 -6.783 1.00 91.94 187 CYS A CA 1
ATOM 1479 C C . CYS A 1 187 ? 0.711 -9.990 -7.636 1.00 91.94 187 CYS A C 1
ATOM 1481 O O . CYS A 1 187 ? 1.571 -9.182 -7.297 1.00 91.94 187 CYS A O 1
ATOM 1483 N N . ASP A 1 188 ? 0.796 -10.679 -8.767 1.00 91.88 188 ASP A N 1
ATOM 1484 C CA . ASP A 1 188 ? 1.979 -10.665 -9.627 1.00 91.88 188 ASP A CA 1
ATOM 1485 C C . ASP A 1 188 ? 2.296 -9.250 -10.148 1.00 91.88 188 ASP A C 1
ATOM 1487 O O . ASP A 1 188 ? 3.458 -8.835 -10.129 1.00 91.88 188 ASP A O 1
ATOM 1491 N N . LEU A 1 189 ? 1.278 -8.446 -10.493 1.00 94.88 189 LEU A N 1
ATOM 1492 C CA . LEU A 1 189 ? 1.483 -7.035 -10.845 1.00 94.88 189 LEU A CA 1
ATOM 1493 C C . LEU A 1 189 ? 1.796 -6.153 -9.630 1.00 94.88 189 LEU A C 1
ATOM 1495 O O . LEU A 1 189 ? 2.797 -5.436 -9.618 1.00 94.88 189 LEU A O 1
ATOM 1499 N N . LEU A 1 190 ? 0.914 -6.139 -8.626 1.00 94.00 190 LEU A N 1
ATOM 1500 C CA . LEU A 1 190 ? 0.951 -5.157 -7.535 1.00 94.00 190 LEU A CA 1
ATOM 1501 C C . LEU A 1 190 ? 2.112 -5.403 -6.566 1.00 94.00 190 LEU A C 1
ATOM 1503 O O . LEU A 1 190 ? 2.565 -4.467 -5.901 1.00 94.00 190 LEU A O 1
ATOM 1507 N N . MET A 1 191 ? 2.618 -6.636 -6.508 1.00 88.38 191 MET A N 1
ATOM 1508 C CA . MET A 1 191 ? 3.807 -6.982 -5.735 1.00 88.38 191 MET A CA 1
ATOM 1509 C C . MET A 1 191 ? 5.106 -6.657 -6.464 1.00 88.38 191 MET A C 1
ATOM 1511 O O . MET A 1 191 ? 6.126 -6.367 -5.828 1.00 88.38 191 MET A O 1
ATOM 1515 N N . ASN A 1 192 ? 5.075 -6.652 -7.794 1.00 90.06 192 ASN A N 1
ATOM 1516 C CA . ASN A 1 192 ? 6.207 -6.304 -8.633 1.00 90.06 192 ASN A CA 1
ATOM 1517 C C . ASN A 1 192 ? 6.216 -4.792 -8.909 1.00 90.06 192 ASN A C 1
ATOM 1519 O O . ASN A 1 192 ? 5.887 -4.327 -9.996 1.00 90.06 192 ASN A O 1
ATOM 1523 N N . ILE A 1 193 ? 6.605 -4.004 -7.900 1.00 90.81 193 ILE A N 1
ATOM 1524 C CA . ILE A 1 193 ? 6.603 -2.531 -7.971 1.00 90.81 193 ILE A CA 1
ATOM 1525 C C . ILE A 1 193 ? 7.339 -1.963 -9.207 1.00 90.81 193 ILE A C 1
ATOM 1527 O O . ILE A 1 193 ? 6.817 -1.014 -9.799 1.00 90.81 193 ILE A O 1
ATOM 1531 N N . PRO A 1 194 ? 8.495 -2.504 -9.650 1.00 90.31 194 PRO A N 1
ATOM 1532 C CA . PRO A 1 194 ? 9.108 -2.094 -10.916 1.00 90.31 194 PRO A CA 1
ATOM 1533 C C . PRO A 1 194 ? 8.209 -2.317 -12.140 1.00 90.31 194 PRO A C 1
ATOM 1535 O O . PRO A 1 194 ? 8.056 -1.405 -12.956 1.00 90.31 194 PRO A O 1
ATOM 1538 N N . LEU A 1 195 ? 7.578 -3.492 -12.251 1.00 92.44 195 LEU A N 1
ATOM 1539 C CA . LEU A 1 195 ? 6.634 -3.791 -13.329 1.00 92.44 195 LEU A CA 1
ATOM 1540 C C . LEU A 1 195 ? 5.400 -2.886 -13.256 1.00 92.44 195 LEU A C 1
ATOM 1542 O O . LEU A 1 195 ? 5.012 -2.315 -14.270 1.00 92.44 195 LEU A O 1
ATOM 1546 N N . LEU A 1 196 ? 4.838 -2.679 -12.062 1.00 94.69 196 LEU A N 1
ATOM 1547 C CA . LEU A 1 196 ? 3.738 -1.743 -11.828 1.00 94.69 196 LEU A CA 1
ATOM 1548 C C . LEU A 1 196 ? 4.104 -0.319 -12.277 1.00 94.69 196 LEU A C 1
ATOM 1550 O O . LEU A 1 196 ? 3.316 0.337 -12.950 1.00 94.69 196 LEU A O 1
ATOM 1554 N N . SER A 1 197 ? 5.310 0.161 -11.958 1.00 93.69 197 SER A N 1
ATOM 1555 C CA . SER A 1 197 ? 5.808 1.474 -12.403 1.00 93.69 197 SER A CA 1
ATOM 1556 C C . SER A 1 197 ? 5.896 1.567 -13.911 1.00 93.69 197 SER A C 1
ATOM 1558 O O . SER A 1 197 ? 5.425 2.543 -14.497 1.00 93.69 197 SER A O 1
ATOM 1560 N N . HIS A 1 198 ? 6.429 0.531 -14.552 1.00 92.88 198 HIS A N 1
ATOM 1561 C CA . HIS A 1 198 ? 6.499 0.475 -16.000 1.00 92.88 198 HIS A CA 1
ATOM 1562 C C . HIS A 1 198 ? 5.104 0.467 -16.643 1.00 92.88 198 HIS A C 1
ATOM 1564 O O . HIS A 1 198 ? 4.853 1.267 -17.548 1.00 92.88 198 HIS A O 1
ATOM 1570 N N . ALA A 1 199 ? 4.193 -0.366 -16.133 1.00 94.88 199 ALA A N 1
ATOM 1571 C CA . ALA A 1 199 ? 2.813 -0.457 -16.590 1.00 94.88 199 ALA A CA 1
ATOM 1572 C C . ALA A 1 199 ? 2.111 0.900 -16.482 1.00 94.88 199 ALA A C 1
ATOM 1574 O O . ALA A 1 199 ? 1.580 1.391 -17.476 1.00 94.88 199 ALA A O 1
ATOM 1575 N N . LEU A 1 200 ? 2.168 1.558 -15.318 1.00 95.81 200 LEU A N 1
ATOM 1576 C CA . LEU A 1 200 ? 1.524 2.859 -15.106 1.00 95.81 200 LEU A CA 1
ATOM 1577 C C . LEU A 1 200 ? 2.133 3.955 -15.977 1.00 95.81 200 LEU A C 1
ATOM 1579 O O . LEU A 1 200 ? 1.394 4.730 -16.573 1.00 95.81 200 LEU A O 1
ATOM 1583 N N . ARG A 1 201 ? 3.460 3.985 -16.131 1.00 94.94 201 ARG A N 1
ATOM 1584 C CA . ARG A 1 201 ? 4.131 4.957 -17.005 1.00 94.94 201 ARG A CA 1
ATOM 1585 C C . ARG A 1 201 ? 3.677 4.843 -18.463 1.00 94.94 201 ARG A C 1
ATOM 1587 O O . ARG A 1 201 ? 3.672 5.843 -19.169 1.00 94.94 201 ARG A O 1
ATOM 1594 N N . LYS A 1 202 ? 3.347 3.635 -18.928 1.00 95.69 202 LYS A N 1
ATOM 1595 C CA . LYS A 1 202 ? 2.950 3.373 -20.321 1.00 95.69 202 LYS A CA 1
ATOM 1596 C C . LYS A 1 202 ? 1.445 3.443 -20.560 1.00 95.69 202 LYS A C 1
ATOM 1598 O O . LYS A 1 202 ? 1.038 3.860 -21.636 1.00 95.69 202 LYS A O 1
ATOM 1603 N N . SER A 1 203 ? 0.636 3.033 -19.588 1.00 95.94 203 SER A N 1
ATOM 1604 C CA . SER A 1 203 ? -0.821 2.923 -19.742 1.00 95.94 203 SER A CA 1
ATOM 1605 C C . SER A 1 203 ? -1.591 4.092 -19.136 1.00 95.94 203 SER A C 1
ATOM 1607 O O . SER A 1 203 ? -2.627 4.476 -19.673 1.00 95.94 203 SER A O 1
ATOM 1609 N N . VAL A 1 204 ? -1.096 4.683 -18.042 1.00 95.69 204 VAL A N 1
ATOM 1610 C CA . VAL A 1 204 ? -1.766 5.785 -17.334 1.00 95.69 204 VAL A CA 1
ATOM 1611 C C . VAL A 1 204 ? -0.742 6.845 -16.876 1.00 95.69 204 VAL A C 1
ATOM 1613 O O . VAL A 1 204 ? -0.536 7.029 -15.670 1.00 95.69 204 VAL A O 1
ATOM 1616 N N . PRO A 1 205 ? -0.088 7.571 -17.812 1.00 93.62 205 PRO A N 1
ATOM 1617 C CA . PRO A 1 205 ? 1.041 8.455 -17.497 1.00 93.62 205 PRO A CA 1
ATOM 1618 C C . PRO A 1 205 ? 0.721 9.509 -16.433 1.00 93.62 205 PRO A C 1
ATOM 1620 O O . PRO A 1 205 ? 1.516 9.717 -15.523 1.00 93.62 205 PRO A O 1
ATOM 1623 N N . ALA A 1 206 ? -0.486 10.083 -16.462 1.00 91.00 206 ALA A N 1
ATOM 1624 C CA . ALA A 1 206 ? -0.919 11.089 -15.491 1.00 91.00 206 ALA A CA 1
ATOM 1625 C C . ALA A 1 206 ? -0.870 10.589 -14.032 1.00 91.00 206 ALA A C 1
ATOM 1627 O O . ALA A 1 206 ? -0.505 11.337 -13.125 1.00 91.00 206 ALA A O 1
ATOM 1628 N N . VAL A 1 207 ? -1.203 9.315 -13.782 1.00 89.00 207 VAL A N 1
ATOM 1629 C CA . VAL A 1 207 ? -1.100 8.717 -12.438 1.00 89.00 207 VAL A CA 1
ATOM 1630 C C . VAL A 1 207 ? 0.359 8.569 -12.040 1.00 89.00 207 VAL A C 1
ATOM 1632 O O . VAL A 1 207 ? 0.725 8.890 -10.909 1.00 89.00 207 VAL A O 1
ATOM 1635 N N . TRP A 1 208 ? 1.193 8.098 -12.966 1.00 93.00 208 TRP A N 1
ATOM 1636 C CA . TRP A 1 208 ? 2.621 7.924 -12.733 1.00 93.00 208 TRP A CA 1
ATOM 1637 C C . TRP A 1 208 ? 3.302 9.265 -12.416 1.00 93.00 208 TRP A C 1
ATOM 1639 O O . TRP A 1 208 ? 3.984 9.381 -11.398 1.00 93.00 208 TRP A O 1
ATOM 1649 N N . GLU A 1 209 ? 3.037 10.299 -13.214 1.00 90.94 209 GLU A N 1
ATOM 1650 C CA . GLU A 1 209 ? 3.554 11.662 -13.039 1.00 90.94 209 GLU A CA 1
ATOM 1651 C C . GLU A 1 209 ? 3.065 12.298 -11.734 1.00 90.94 209 GLU A C 1
ATOM 1653 O O . GLU A 1 209 ? 3.848 12.898 -10.993 1.00 90.94 209 GLU A O 1
ATOM 1658 N N . HIS A 1 210 ? 1.785 12.119 -11.391 1.00 87.06 210 HIS A N 1
ATOM 1659 C CA . HIS A 1 210 ? 1.244 12.594 -10.121 1.00 87.06 210 HIS A CA 1
ATOM 1660 C C . HIS A 1 210 ? 1.977 11.966 -8.925 1.00 87.06 210 HIS A C 1
ATOM 1662 O O . HIS A 1 210 ? 2.390 12.672 -7.999 1.00 87.06 210 HIS A O 1
ATOM 1668 N N . GLN A 1 211 ? 2.195 10.648 -8.954 1.00 85.12 211 GLN A N 1
ATOM 1669 C CA . GLN A 1 211 ? 2.940 9.941 -7.909 1.00 85.12 211 GLN A CA 1
ATOM 1670 C C . GLN A 1 211 ? 4.413 10.360 -7.867 1.00 85.12 211 GLN A C 1
ATOM 1672 O O . GLN A 1 211 ? 4.970 10.534 -6.781 1.00 85.12 211 GLN A O 1
ATOM 1677 N N . GLN A 1 212 ? 5.039 10.585 -9.022 1.00 86.19 212 GLN A N 1
ATOM 1678 C CA . GLN A 1 212 ? 6.402 11.106 -9.109 1.00 86.19 212 GLN A CA 1
ATOM 1679 C C . GLN A 1 212 ? 6.503 12.502 -8.474 1.00 86.19 212 GLN A C 1
ATOM 1681 O O . GLN A 1 212 ? 7.379 12.736 -7.641 1.00 86.19 212 GLN A O 1
ATOM 1686 N N . SER A 1 213 ? 5.575 13.408 -8.789 1.00 85.06 213 SER A N 1
ATOM 1687 C CA . SER A 1 213 ? 5.527 14.757 -8.213 1.00 85.06 213 SER A CA 1
ATOM 1688 C C . SER A 1 213 ? 5.361 14.722 -6.690 1.00 85.06 213 SER A C 1
ATOM 1690 O O . SER A 1 213 ? 6.110 15.378 -5.963 1.00 85.06 213 SER A O 1
ATOM 1692 N N . LEU A 1 214 ? 4.429 13.909 -6.177 1.00 80.12 214 LEU A N 1
ATOM 1693 C CA . LEU A 1 214 ? 4.245 13.716 -4.734 1.00 80.12 214 LEU A CA 1
ATOM 1694 C C . LEU A 1 214 ? 5.504 13.157 -4.067 1.00 80.12 214 LEU A C 1
ATOM 1696 O O . LEU A 1 214 ? 5.912 13.624 -3.000 1.00 80.12 214 LEU A O 1
ATOM 1700 N N . SER A 1 215 ? 6.133 12.176 -4.707 1.00 77.50 215 SER A N 1
ATOM 1701 C CA . SER A 1 215 ? 7.369 11.560 -4.246 1.00 77.50 215 SER A CA 1
ATOM 1702 C C . SER A 1 215 ? 8.501 12.587 -4.111 1.00 77.50 215 SER A C 1
ATOM 1704 O O . SER A 1 215 ? 9.147 12.650 -3.059 1.00 77.50 215 SER A O 1
ATOM 1706 N N . MET A 1 216 ? 8.663 13.457 -5.112 1.00 74.06 216 MET A N 1
ATOM 1707 C CA . MET A 1 216 ? 9.642 14.547 -5.105 1.00 74.06 216 MET A CA 1
ATOM 1708 C C . MET A 1 216 ? 9.332 15.610 -4.046 1.00 74.06 216 MET A C 1
ATOM 1710 O O . MET A 1 216 ? 10.241 16.027 -3.334 1.00 74.06 216 MET A O 1
ATOM 1714 N N . LYS A 1 217 ? 8.063 15.998 -3.852 1.00 72.94 217 LYS A N 1
ATOM 1715 C CA . LYS A 1 217 ? 7.665 16.945 -2.786 1.00 72.94 217 LYS A CA 1
ATOM 1716 C C . LYS A 1 217 ? 7.992 16.425 -1.389 1.00 72.94 217 LYS A C 1
ATOM 1718 O O . LYS A 1 217 ? 8.396 17.190 -0.517 1.00 72.94 217 LYS A O 1
ATOM 1723 N N . VAL A 1 218 ? 7.799 15.129 -1.153 1.00 66.19 218 VAL A N 1
ATOM 1724 C CA . VAL A 1 218 ? 8.156 14.515 0.130 1.00 66.19 218 VAL A CA 1
ATOM 1725 C C . VAL A 1 218 ? 9.677 14.449 0.299 1.00 66.19 218 VAL A C 1
ATOM 1727 O O . VAL A 1 218 ? 10.162 14.727 1.390 1.00 66.19 218 VAL A O 1
ATOM 1730 N N . MET A 1 219 ? 10.438 14.158 -0.761 1.00 61.94 219 MET A N 1
ATOM 1731 C CA . MET A 1 219 ? 11.905 14.246 -0.713 1.00 61.94 219 MET A CA 1
ATOM 1732 C C . MET A 1 219 ? 12.403 15.668 -0.460 1.00 61.94 219 MET A C 1
ATOM 1734 O O . MET A 1 219 ? 13.309 15.839 0.343 1.00 61.94 219 MET A O 1
ATOM 1738 N N . GLY A 1 220 ? 11.776 16.683 -1.059 1.00 58.50 220 GLY A N 1
ATOM 1739 C CA . GLY A 1 220 ? 12.073 18.086 -0.768 1.00 58.50 220 GLY A CA 1
ATOM 1740 C C . GLY A 1 220 ? 11.893 18.425 0.713 1.00 58.50 220 GLY A C 1
ATOM 1741 O O . GLY A 1 220 ? 12.717 19.133 1.274 1.00 58.50 220 GLY A O 1
ATOM 1742 N N . ARG A 1 221 ? 10.889 17.844 1.388 1.00 56.19 221 ARG A N 1
ATOM 1743 C CA . ARG A 1 221 ? 10.769 17.961 2.851 1.00 56.19 221 ARG A CA 1
ATOM 1744 C C . ARG A 1 221 ? 11.938 17.300 3.572 1.00 56.19 221 ARG A C 1
ATOM 1746 O O . ARG A 1 221 ? 12.544 17.948 4.400 1.00 56.19 221 ARG A O 1
ATOM 1753 N N . TYR A 1 222 ? 12.304 16.065 3.229 1.00 50.59 222 TYR A N 1
ATOM 1754 C CA . TYR A 1 222 ? 13.454 15.402 3.862 1.00 50.59 222 TYR A CA 1
ATOM 1755 C C . TYR A 1 222 ? 14.782 16.145 3.658 1.00 50.59 222 TYR A C 1
ATOM 1757 O O . TYR A 1 222 ? 15.616 16.120 4.553 1.00 50.59 222 TYR A O 1
ATOM 1765 N N . LEU A 1 223 ? 14.972 16.791 2.506 1.00 50.41 223 LEU A N 1
ATOM 1766 C CA . LEU A 1 223 ? 16.191 17.541 2.186 1.00 50.41 223 LEU A CA 1
ATOM 1767 C C . LEU A 1 223 ? 16.236 18.915 2.848 1.00 50.41 223 LEU A C 1
ATOM 1769 O O . LEU A 1 223 ? 17.304 19.365 3.239 1.00 50.41 223 LEU A O 1
ATOM 1773 N N . ASN A 1 224 ? 15.076 19.549 3.001 1.00 48.75 224 ASN A N 1
ATOM 1774 C CA . ASN A 1 224 ? 14.952 20.858 3.633 1.00 48.75 224 ASN A CA 1
ATOM 1775 C C . ASN A 1 224 ? 14.642 20.753 5.136 1.00 48.75 224 ASN A C 1
ATOM 1777 O O . ASN A 1 224 ? 14.397 21.768 5.780 1.00 48.75 224 ASN A O 1
ATOM 1781 N N . HIS A 1 225 ? 14.586 19.543 5.700 1.00 46.09 225 HIS A N 1
ATOM 1782 C CA . HIS A 1 225 ? 14.411 19.333 7.133 1.00 46.09 225 HIS A CA 1
ATOM 1783 C C . HIS A 1 225 ? 15.778 19.249 7.809 1.00 46.09 225 HIS A C 1
ATOM 1785 O O . HIS A 1 225 ? 16.359 18.174 7.960 1.00 46.09 225 HIS A O 1
ATOM 1791 N N . GLU A 1 226 ? 16.202 20.380 8.371 1.00 47.72 226 GLU A N 1
ATOM 1792 C CA . GLU A 1 226 ? 16.593 20.343 9.776 1.00 47.72 226 GLU A CA 1
ATOM 1793 C C . GLU A 1 226 ? 15.475 19.586 10.511 1.00 47.72 226 GLU A C 1
ATOM 1795 O O . GLU A 1 226 ? 14.316 19.998 10.467 1.00 47.72 226 GLU A O 1
ATOM 1800 N N . LEU A 1 227 ? 15.760 18.415 11.089 1.00 51.41 227 LEU A N 1
ATOM 1801 C CA . LEU A 1 227 ? 14.797 17.748 11.967 1.00 51.41 227 LEU A CA 1
ATOM 1802 C C . LEU A 1 227 ? 14.379 18.790 13.012 1.00 51.41 227 LEU A C 1
ATOM 1804 O O . LEU A 1 227 ? 15.214 19.172 13.834 1.00 51.41 227 LEU A O 1
ATOM 1808 N N . GLY A 1 228 ? 13.136 19.282 12.947 1.00 52.94 228 GLY A N 1
ATOM 1809 C CA . GLY A 1 228 ? 12.637 20.329 13.842 1.00 52.94 228 GLY A CA 1
ATOM 1810 C C . GLY A 1 228 ? 12.909 19.974 15.305 1.00 52.94 228 GLY A C 1
ATOM 1811 O O . GLY A 1 228 ? 13.085 18.795 15.657 1.00 52.94 228 GLY A O 1
ATOM 1812 N N . SER A 1 229 ? 13.051 20.974 16.172 1.00 63.31 229 SER A N 1
ATOM 1813 C CA . SER A 1 229 ? 13.195 20.702 17.604 1.00 63.31 229 SER A CA 1
ATOM 1814 C C . SER A 1 229 ? 11.976 19.947 18.129 1.00 63.31 229 SER A C 1
ATOM 1816 O O . SER A 1 229 ? 10.910 19.936 17.501 1.00 63.31 229 SER A O 1
ATOM 1818 N N . TYR A 1 230 ? 12.137 19.268 19.266 1.00 67.31 230 TYR A N 1
ATOM 1819 C CA . TYR A 1 230 ? 10.976 18.696 19.935 1.00 67.31 230 TYR A CA 1
ATOM 1820 C C . TYR A 1 230 ? 9.898 19.754 20.191 1.00 67.31 230 TYR A C 1
ATOM 1822 O O . TYR A 1 230 ? 8.728 19.409 20.096 1.00 67.31 230 TYR A O 1
ATOM 1830 N N . GLU A 1 231 ? 10.259 21.025 20.423 1.00 75.31 231 GLU A N 1
ATOM 1831 C CA . GLU A 1 231 ? 9.270 22.100 20.577 1.00 75.31 231 GLU A CA 1
ATOM 1832 C C . GLU A 1 231 ? 8.382 22.253 19.334 1.00 75.31 231 GLU A C 1
ATOM 1834 O O . GLU A 1 231 ? 7.164 22.256 19.469 1.00 75.31 231 GLU A O 1
ATOM 1839 N N . THR A 1 232 ? 8.943 22.273 18.119 1.00 71.00 232 THR A N 1
ATOM 1840 C CA . THR A 1 232 ? 8.132 22.361 16.888 1.00 71.00 232 THR A CA 1
ATOM 1841 C C . THR A 1 232 ? 7.190 21.163 16.741 1.00 71.00 232 THR A C 1
ATOM 1843 O O . THR A 1 232 ? 6.009 21.319 16.438 1.00 71.00 232 THR A O 1
ATOM 1846 N N . TYR A 1 233 ? 7.691 19.951 16.999 1.00 65.69 233 TYR A N 1
ATOM 1847 C CA . TYR A 1 233 ? 6.874 18.733 16.947 1.00 65.69 233 TYR A CA 1
ATOM 1848 C C . TYR A 1 233 ? 5.783 18.718 18.033 1.00 65.69 233 TYR A C 1
ATOM 1850 O O . TYR A 1 233 ? 4.660 18.264 17.797 1.00 65.69 233 TYR A O 1
ATOM 1858 N N . HIS A 1 234 ? 6.105 19.221 19.224 1.00 72.62 234 HIS A N 1
ATOM 1859 C CA . HIS A 1 234 ? 5.197 19.351 20.359 1.00 72.62 234 HIS A CA 1
ATOM 1860 C C . HIS A 1 234 ? 4.078 20.350 20.062 1.00 72.62 234 HIS A C 1
ATOM 1862 O O . HIS A 1 234 ? 2.910 20.010 20.244 1.00 72.62 234 HIS A O 1
ATOM 1868 N N . GLU A 1 235 ? 4.400 21.519 19.510 1.00 77.75 235 GLU A N 1
ATOM 1869 C CA . GLU A 1 235 ? 3.428 22.541 19.103 1.00 77.75 235 GLU A CA 1
ATOM 1870 C C . GLU A 1 235 ? 2.481 22.036 18.009 1.00 77.75 235 GLU A C 1
ATOM 1872 O O . GLU A 1 235 ? 1.259 22.193 18.114 1.00 77.75 235 GLU A O 1
ATOM 1877 N N . GLU A 1 236 ? 3.016 21.368 16.983 1.00 72.31 236 GLU A N 1
ATOM 1878 C CA . GLU A 1 236 ? 2.205 20.736 15.942 1.00 72.31 236 GLU A CA 1
ATOM 1879 C C . GLU A 1 236 ? 1.283 19.660 16.535 1.00 72.31 236 GLU A C 1
ATOM 1881 O O . GLU A 1 236 ? 0.075 19.658 16.279 1.00 72.31 236 GLU A O 1
ATOM 1886 N N . GLY A 1 237 ? 1.822 18.771 17.372 1.00 68.81 237 GLY A N 1
ATOM 1887 C CA . GLY A 1 237 ? 1.060 17.712 18.032 1.00 68.81 237 GLY A CA 1
ATOM 1888 C C . GLY A 1 237 ? -0.029 18.246 18.970 1.00 68.81 237 GLY A C 1
ATOM 1889 O O . GLY A 1 237 ? -1.148 17.726 18.983 1.00 68.81 237 GLY A O 1
ATOM 1890 N N . LEU A 1 238 ? 0.251 19.324 19.705 1.00 75.88 238 LEU A N 1
ATOM 1891 C CA . LEU A 1 238 ? -0.724 20.010 20.552 1.00 75.88 238 LEU A CA 1
ATOM 1892 C C . LEU A 1 238 ? -1.810 20.702 19.730 1.00 75.88 238 LEU A C 1
ATOM 1894 O O . LEU A 1 238 ? -2.984 20.631 20.096 1.00 75.88 238 LEU A O 1
ATOM 1898 N N . SER A 1 239 ? -1.450 21.321 18.605 1.00 75.56 239 SER A N 1
ATOM 1899 C CA . SER A 1 239 ? -2.417 21.881 17.657 1.00 75.56 239 SER A CA 1
ATOM 1900 C C . SER A 1 239 ? -3.389 20.805 17.161 1.00 75.56 239 SER A C 1
ATOM 1902 O O . SER A 1 239 ? -4.594 21.048 17.089 1.00 75.56 239 SER A O 1
ATOM 1904 N N . TYR A 1 240 ? -2.912 19.580 16.917 1.00 66.38 240 TYR A N 1
ATOM 1905 C CA . TYR A 1 240 ? -3.779 18.436 16.615 1.00 66.38 240 TYR A CA 1
ATOM 1906 C C . TYR A 1 240 ? -4.639 17.995 17.808 1.00 66.38 240 TYR A C 1
ATOM 1908 O O . TYR A 1 240 ? -5.837 17.774 17.634 1.00 66.38 240 TYR A O 1
ATOM 1916 N N . ALA A 1 241 ? -4.085 17.925 19.022 1.00 65.50 241 ALA A N 1
ATOM 1917 C CA . ALA A 1 241 ? -4.842 17.564 20.228 1.00 65.50 241 ALA A CA 1
ATOM 1918 C C . ALA A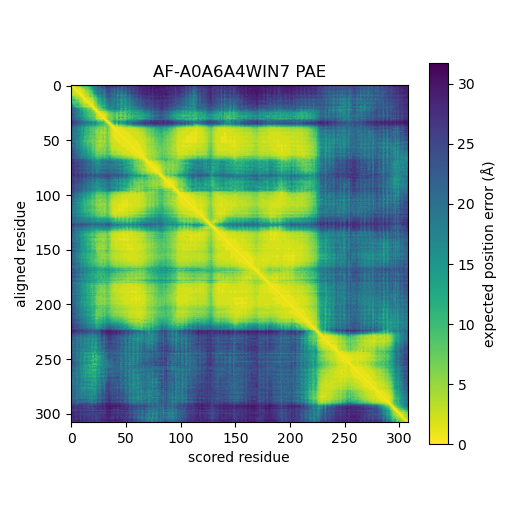 1 241 ? -5.982 18.557 20.542 1.00 65.50 241 ALA A C 1
ATOM 1920 O O . ALA A 1 241 ? -7.028 18.175 21.074 1.00 65.50 241 ALA A O 1
ATOM 1921 N N . LEU A 1 242 ? -5.803 19.834 20.193 1.00 74.00 242 LEU A N 1
ATOM 1922 C CA . LEU A 1 242 ? -6.794 20.898 20.384 1.00 74.00 242 LEU A CA 1
ATOM 1923 C C . LEU A 1 242 ? -7.923 20.879 19.343 1.00 74.00 242 LEU A C 1
ATOM 1925 O O . LEU A 1 242 ? -9.003 21.407 19.614 1.00 74.00 242 LEU A O 1
ATOM 1929 N N . LYS A 1 243 ? -7.734 20.198 18.207 1.00 78.75 243 LYS A N 1
ATOM 1930 C CA . LYS A 1 243 ? -8.764 19.988 17.172 1.00 78.75 243 LYS A CA 1
ATOM 1931 C C . LYS A 1 243 ? -9.761 18.881 17.527 1.00 78.75 243 LYS A C 1
ATOM 1933 O O . LYS A 1 243 ? -10.470 18.375 16.664 1.00 78.75 243 LYS A O 1
ATOM 1938 N N . TRP A 1 244 ? -9.882 18.516 18.805 1.00 75.75 244 TRP A N 1
ATOM 1939 C CA . TRP A 1 244 ? -10.818 17.485 19.261 1.00 75.75 244 TRP A CA 1
ATOM 1940 C C . TRP A 1 244 ? -12.284 17.803 18.921 1.00 75.75 244 TRP A C 1
ATOM 1942 O O . TRP A 1 244 ? -13.090 16.887 18.814 1.00 75.75 244 TRP A O 1
ATOM 1952 N N . LYS A 1 245 ? -12.659 19.077 18.740 1.00 75.81 245 LYS A N 1
ATOM 1953 C CA . LYS A 1 245 ? -14.011 19.455 18.285 1.00 75.81 245 LYS A CA 1
ATOM 1954 C C . LYS A 1 245 ? -14.243 19.086 16.823 1.00 75.81 245 LYS A C 1
ATOM 1956 O O . LYS A 1 245 ? -15.287 18.518 16.515 1.00 75.81 245 LYS A O 1
ATOM 1961 N N . ASP A 1 246 ? -13.260 19.352 15.966 1.00 78.31 246 ASP A N 1
ATOM 1962 C CA . ASP A 1 246 ? -13.285 18.940 14.559 1.00 78.31 246 ASP A CA 1
ATOM 1963 C C . ASP A 1 246 ? -13.290 17.412 14.471 1.00 78.31 246 ASP A C 1
ATOM 1965 O O . ASP A 1 246 ? -14.060 16.826 13.717 1.00 78.31 246 ASP A O 1
ATOM 1969 N N . LEU A 1 247 ? -12.514 16.760 15.339 1.00 68.56 247 LEU A N 1
ATOM 1970 C CA . LEU A 1 247 ? -12.474 15.309 15.467 1.00 68.56 247 LEU A CA 1
ATOM 1971 C C . LEU A 1 247 ? -13.804 14.719 15.971 1.00 68.56 247 LEU A C 1
ATOM 1973 O O . LEU A 1 247 ? -14.246 13.686 15.481 1.00 68.56 247 LEU A O 1
ATOM 1977 N N . ALA A 1 248 ? -14.482 15.376 16.916 1.00 73.06 248 ALA A N 1
ATOM 1978 C CA . ALA A 1 248 ? -15.800 14.965 17.399 1.00 73.06 248 ALA A CA 1
ATOM 1979 C C . ALA A 1 248 ? -16.879 15.150 16.326 1.00 73.06 248 ALA A C 1
ATOM 1981 O O . ALA A 1 248 ? -17.743 14.289 16.164 1.00 73.06 248 ALA A O 1
ATOM 1982 N N . PHE A 1 249 ? -16.827 16.256 15.582 1.00 73.56 249 PHE A N 1
ATOM 1983 C CA . PHE A 1 249 ? -17.693 16.482 14.429 1.00 73.56 249 PHE A CA 1
ATOM 1984 C C . PHE A 1 249 ? -17.475 15.402 13.370 1.00 73.56 249 PHE A C 1
ATOM 1986 O O . PHE A 1 249 ? -18.436 14.820 12.865 1.00 73.56 249 PHE A O 1
ATOM 1993 N N . ASP A 1 250 ? -16.217 15.071 13.099 1.00 66.75 250 ASP A N 1
ATOM 1994 C CA . ASP A 1 250 ? -15.842 13.978 12.221 1.00 66.75 250 ASP A CA 1
ATOM 1995 C C . ASP A 1 250 ? -16.367 12.635 12.745 1.00 66.75 250 ASP A C 1
ATOM 1997 O O . ASP A 1 250 ? -17.006 11.897 12.009 1.00 66.75 250 ASP A O 1
ATOM 2001 N N . PHE A 1 251 ? -16.216 12.311 14.026 1.00 67.25 251 PHE A N 1
ATOM 2002 C CA . PHE A 1 251 ? -16.757 11.069 14.592 1.00 67.25 251 PHE A CA 1
ATOM 2003 C C . PHE A 1 251 ? -18.283 10.991 14.482 1.00 67.25 251 PHE A C 1
ATOM 2005 O O . PHE A 1 251 ? -18.833 9.930 14.182 1.00 67.25 251 PHE A O 1
ATOM 2012 N N . GLN A 1 252 ? -18.977 12.110 14.679 1.00 70.50 252 GLN A N 1
ATOM 2013 C CA . GLN A 1 252 ? -20.427 12.167 14.549 1.00 70.50 252 GLN A CA 1
ATOM 2014 C C . GLN A 1 252 ? -20.868 11.982 13.091 1.00 70.50 252 GLN A C 1
ATOM 2016 O O . GLN A 1 252 ? -21.699 11.128 12.791 1.00 70.50 252 GLN A O 1
ATOM 2021 N N . THR A 1 253 ? -20.307 12.769 12.176 1.00 58.62 253 THR A N 1
ATOM 2022 C CA . THR A 1 253 ? -20.755 12.826 10.775 1.00 58.62 253 THR A CA 1
ATOM 2023 C C . THR A 1 253 ? -20.209 11.686 9.922 1.00 58.62 253 THR A C 1
ATOM 2025 O O . THR A 1 253 ? -20.879 11.236 8.996 1.00 58.62 253 THR A O 1
ATOM 2028 N N . LYS A 1 254 ? -19.009 11.192 10.238 1.00 60.75 254 LYS A N 1
ATOM 2029 C CA . LYS A 1 254 ? -18.282 10.192 9.447 1.00 60.75 254 LYS A CA 1
ATOM 2030 C C . LYS A 1 254 ? -18.378 8.784 10.014 1.00 60.75 254 LYS A C 1
ATOM 2032 O O . LYS A 1 254 ? -18.351 7.834 9.241 1.00 60.75 254 LYS A O 1
ATOM 2037 N N . LEU A 1 255 ? -18.461 8.632 11.338 1.00 52.47 255 LEU A N 1
ATOM 2038 C CA . LEU A 1 255 ? -18.571 7.319 11.992 1.00 52.47 255 LEU A CA 1
ATOM 2039 C C . LEU A 1 255 ? -19.984 7.026 12.512 1.00 52.47 255 LEU A C 1
ATOM 2041 O O . LEU A 1 255 ? -20.192 5.977 13.121 1.00 52.47 255 LEU A O 1
ATOM 2045 N N . GLY A 1 256 ? -20.939 7.938 12.295 1.00 64.06 256 GLY A N 1
ATOM 2046 C CA . GLY A 1 256 ? -22.329 7.780 12.727 1.00 64.06 256 GLY A CA 1
ATOM 2047 C C . GLY A 1 256 ? -22.483 7.664 14.244 1.00 64.06 256 GLY A C 1
ATOM 2048 O O . GLY A 1 256 ? -23.470 7.108 14.722 1.00 64.06 256 GLY A O 1
ATOM 2049 N N . MET A 1 257 ? -21.492 8.129 15.011 1.00 75.88 257 MET A N 1
ATOM 2050 C CA . MET A 1 257 ? -21.577 8.122 16.466 1.00 75.88 257 MET A CA 1
ATOM 2051 C C . MET A 1 257 ? -22.628 9.128 16.919 1.00 75.88 257 MET A C 1
ATOM 2053 O O . MET A 1 257 ? -22.740 10.222 16.362 1.00 75.88 257 MET A O 1
ATOM 2057 N N . ASP A 1 258 ? -23.351 8.801 17.990 1.00 88.50 258 ASP A N 1
ATOM 2058 C CA . ASP A 1 258 ? -24.131 9.822 18.670 1.00 88.50 258 ASP A CA 1
ATOM 2059 C C . ASP A 1 258 ? -23.193 10.931 19.170 1.00 88.50 258 ASP A C 1
ATOM 2061 O O . ASP A 1 258 ? -22.023 10.703 19.506 1.00 88.50 258 ASP A O 1
ATOM 2065 N N . ARG A 1 259 ? -23.723 12.153 19.219 1.00 83.31 259 ARG A N 1
ATOM 2066 C CA . ARG A 1 259 ? -22.960 13.358 19.555 1.00 83.31 259 ARG A CA 1
ATOM 2067 C C . ARG A 1 259 ? -22.168 13.209 20.857 1.00 83.31 259 ARG A C 1
ATOM 2069 O O . ARG A 1 259 ? -21.042 13.692 20.948 1.00 83.31 259 ARG A O 1
ATOM 2076 N N . GLN A 1 260 ? -22.732 12.549 21.866 1.00 84.69 260 GLN A N 1
ATOM 2077 C CA . GLN A 1 260 ? -22.104 12.436 23.178 1.00 84.69 260 GLN A CA 1
ATOM 2078 C C . GLN A 1 260 ? -20.954 11.423 23.165 1.00 84.69 260 GLN A C 1
ATOM 2080 O O . GLN A 1 260 ? -19.902 11.664 23.760 1.00 84.69 260 GLN A O 1
ATOM 2085 N N . THR A 1 261 ? -21.111 10.304 22.464 1.00 71.75 261 THR A N 1
ATOM 2086 C CA . THR A 1 261 ? -20.045 9.312 22.268 1.00 71.75 261 THR A CA 1
ATOM 208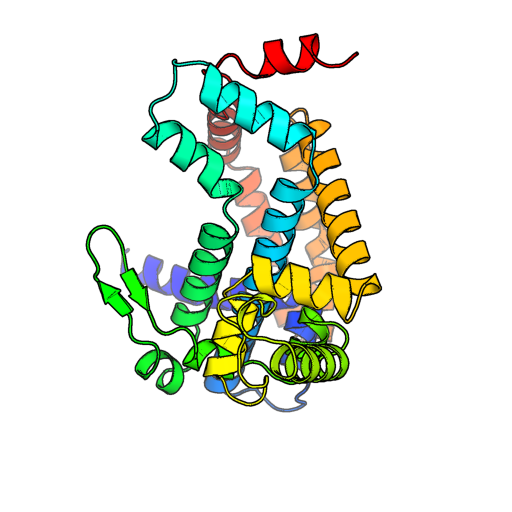7 C C . THR A 1 261 ? -18.917 9.850 21.392 1.00 71.75 261 THR A C 1
ATOM 2089 O O . THR A 1 261 ? -17.752 9.667 21.748 1.00 71.75 261 THR A O 1
ATOM 2092 N N . ALA A 1 262 ? -19.244 10.586 20.328 1.00 64.94 262 ALA A N 1
ATOM 2093 C CA . ALA A 1 262 ? -18.277 11.266 19.468 1.00 64.94 262 ALA A CA 1
ATOM 2094 C C . ALA A 1 262 ? -17.403 12.254 20.259 1.00 64.94 262 ALA A C 1
ATOM 2096 O O . ALA A 1 262 ? -16.174 12.178 20.221 1.00 64.94 262 ALA A O 1
ATOM 2097 N N . LEU A 1 263 ? -18.036 13.121 21.058 1.00 79.50 263 LEU A N 1
ATOM 2098 C CA . LEU A 1 263 ? -17.341 14.075 21.924 1.00 79.50 263 LEU A CA 1
ATOM 2099 C C . LEU A 1 263 ? -16.442 13.368 22.944 1.00 79.50 263 LEU A C 1
ATOM 2101 O O . LEU A 1 263 ? -15.271 13.714 23.072 1.00 79.50 263 LEU A O 1
ATOM 2105 N N . ARG A 1 264 ? -16.952 12.341 23.637 1.00 75.44 264 ARG A N 1
ATOM 2106 C CA . ARG A 1 264 ? -16.164 11.594 24.634 1.00 75.44 264 ARG A CA 1
ATOM 2107 C C . ARG A 1 264 ? -14.933 10.928 24.023 1.00 75.44 264 ARG A C 1
ATOM 2109 O O . ARG A 1 264 ? -13.860 10.987 24.620 1.00 75.44 264 ARG A O 1
ATOM 2116 N N . ALA A 1 265 ? -15.076 10.302 22.856 1.00 66.56 265 ALA A N 1
ATOM 2117 C CA . ALA A 1 265 ? -13.966 9.641 22.179 1.00 66.56 265 ALA A CA 1
ATOM 2118 C C . ALA A 1 265 ? -12.905 10.653 21.720 1.00 66.56 265 ALA A C 1
ATOM 2120 O O . ALA A 1 265 ? -11.724 10.463 22.011 1.00 66.56 265 ALA A O 1
ATOM 2121 N N . ALA A 1 266 ? -13.321 11.751 21.084 1.00 69.19 266 ALA A N 1
ATOM 2122 C CA . ALA A 1 266 ? -12.406 12.773 20.584 1.00 69.19 266 ALA A CA 1
ATOM 2123 C C . ALA A 1 266 ? -11.671 13.506 21.718 1.00 69.19 266 ALA A C 1
ATOM 2125 O O . ALA A 1 266 ? -10.456 13.689 21.653 1.00 69.19 266 ALA A O 1
ATOM 2126 N N . CYS A 1 267 ? -12.375 13.853 22.803 1.00 77.12 267 CYS A N 1
ATOM 2127 C CA . CYS A 1 267 ? -11.747 14.427 23.993 1.00 77.12 267 CYS A CA 1
ATOM 2128 C C . CYS A 1 267 ? -10.717 13.471 24.598 1.00 77.12 267 CYS A C 1
ATOM 2130 O O . CYS A 1 267 ? -9.628 13.904 24.965 1.00 77.12 267 CYS A O 1
ATOM 2132 N N . ARG A 1 268 ? -11.030 12.172 24.682 1.00 74.06 268 ARG A N 1
ATOM 2133 C CA . ARG A 1 268 ? -10.098 11.180 25.227 1.00 74.06 268 ARG A CA 1
ATOM 2134 C C . ARG A 1 268 ? -8.815 11.099 24.402 1.00 74.06 268 ARG A C 1
ATOM 2136 O O . ARG A 1 268 ? -7.740 11.029 24.978 1.00 74.06 268 ARG A O 1
ATOM 2143 N N . ILE A 1 269 ? -8.917 11.157 23.078 1.00 62.19 269 ILE A N 1
ATOM 2144 C CA . ILE A 1 269 ? -7.754 11.141 22.182 1.00 62.19 269 ILE A CA 1
ATOM 2145 C C . ILE A 1 269 ? -6.913 12.404 22.350 1.00 62.19 269 ILE A C 1
ATOM 2147 O O . ILE A 1 269 ? -5.701 12.297 22.518 1.00 62.19 269 ILE A O 1
ATOM 2151 N N . GLY A 1 270 ? -7.543 13.581 22.399 1.00 68.19 270 GLY A N 1
ATOM 2152 C CA . GLY A 1 270 ? -6.837 14.834 22.681 1.00 68.19 270 GLY A CA 1
ATOM 2153 C C . GLY A 1 270 ? -6.106 14.807 24.029 1.00 68.19 270 GLY A C 1
ATOM 2154 O O . GLY A 1 270 ? -4.957 15.237 24.113 1.00 68.19 270 GLY A O 1
ATOM 2155 N N . VAL A 1 271 ? -6.731 14.241 25.068 1.00 74.12 271 VAL A N 1
ATOM 2156 C CA . VAL A 1 271 ? -6.123 14.080 26.400 1.00 74.12 271 VAL A CA 1
ATOM 2157 C C . VAL A 1 271 ? -4.928 13.130 26.368 1.00 74.12 271 VAL A C 1
ATOM 2159 O O . VAL A 1 271 ? -3.878 13.482 26.897 1.00 74.12 271 VAL A O 1
ATOM 2162 N N . GLU A 1 272 ? -5.046 11.953 25.751 1.00 68.62 272 GLU A N 1
ATOM 2163 C CA . GLU A 1 272 ? -3.938 10.988 25.693 1.00 68.62 272 GLU A CA 1
ATOM 2164 C C . GLU A 1 272 ? -2.787 11.480 24.803 1.00 68.62 272 GLU A C 1
ATOM 2166 O O . GLU A 1 272 ? -1.623 11.291 25.149 1.00 68.62 272 GLU A O 1
ATOM 2171 N N . LEU A 1 273 ? -3.089 12.161 23.692 1.00 62.94 273 LEU A N 1
ATOM 2172 C CA . LEU A 1 273 ? -2.073 12.762 22.826 1.00 62.94 273 LEU A CA 1
ATOM 2173 C C . LEU A 1 273 ? -1.320 13.875 23.558 1.00 62.94 273 LEU A C 1
ATOM 2175 O O . LEU A 1 273 ? -0.093 13.881 23.555 1.00 62.94 273 LEU A O 1
ATOM 2179 N N . ARG A 1 274 ? -2.036 14.773 24.245 1.00 72.69 274 ARG A N 1
ATOM 2180 C CA . ARG A 1 274 ? -1.410 15.795 25.092 1.00 72.69 274 ARG A CA 1
ATOM 2181 C C . ARG A 1 274 ? -0.580 15.157 26.203 1.00 72.69 274 ARG A C 1
ATOM 2183 O O . ARG A 1 274 ? 0.564 15.542 26.382 1.00 72.69 274 ARG A O 1
ATOM 2190 N N . ARG A 1 275 ? -1.105 14.142 26.893 1.00 71.81 275 ARG A N 1
ATOM 2191 C CA . ARG A 1 275 ? -0.373 13.419 27.943 1.00 71.81 275 ARG A CA 1
ATOM 2192 C C . ARG A 1 275 ? 0.926 12.803 27.424 1.00 71.81 275 ARG A C 1
ATOM 2194 O O . ARG A 1 275 ? 1.926 12.838 28.128 1.00 71.81 275 ARG A O 1
ATOM 2201 N N . 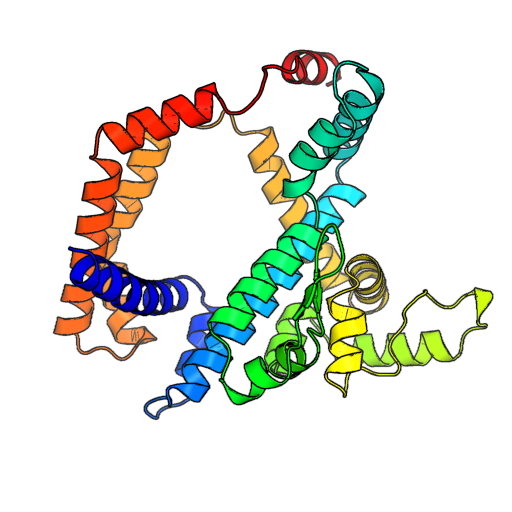LEU A 1 276 ? 0.910 12.242 26.215 1.00 64.62 276 LEU A N 1
ATOM 2202 C CA . LEU A 1 276 ? 2.099 11.692 25.570 1.00 64.62 276 LEU A CA 1
ATOM 2203 C C . LEU A 1 276 ? 3.111 12.790 25.218 1.00 64.62 276 LEU A C 1
ATOM 2205 O O . LEU A 1 276 ? 4.303 12.587 25.415 1.00 64.62 276 LEU A O 1
ATOM 2209 N N . LEU A 1 277 ? 2.653 13.928 24.694 1.00 67.25 277 LEU A N 1
ATOM 2210 C CA . LEU A 1 277 ? 3.511 15.047 24.285 1.00 67.25 277 LEU A CA 1
ATOM 2211 C C . LEU A 1 277 ? 4.095 15.806 25.486 1.00 67.25 277 LEU A C 1
ATOM 2213 O O . LEU A 1 277 ? 5.252 16.220 25.451 1.00 67.25 277 LEU A O 1
ATOM 2217 N N . ASP A 1 278 ? 3.324 15.948 26.557 1.00 80.38 278 ASP A N 1
ATOM 2218 C CA . ASP A 1 278 ? 3.758 16.599 27.793 1.00 80.38 278 ASP A CA 1
ATOM 2219 C C . ASP A 1 278 ? 4.623 15.678 28.668 1.00 80.38 278 ASP A C 1
ATOM 2221 O O . ASP A 1 278 ? 5.254 16.161 29.606 1.00 80.38 278 ASP A O 1
ATOM 2225 N N . ASP A 1 279 ? 4.686 14.368 28.376 1.00 74.19 279 ASP A N 1
ATOM 2226 C CA . ASP A 1 279 ? 5.606 13.448 29.048 1.00 74.19 279 ASP A CA 1
ATOM 2227 C C . ASP A 1 279 ? 7.060 13.845 28.732 1.00 74.19 279 ASP A C 1
ATOM 2229 O O . ASP A 1 279 ? 7.511 13.726 27.584 1.00 74.19 279 ASP A O 1
ATOM 2233 N N . PRO A 1 280 ? 7.844 14.269 29.741 1.00 79.75 280 PRO A N 1
ATOM 2234 C CA . PRO A 1 280 ? 9.236 14.638 29.541 1.00 79.75 280 PRO A CA 1
ATOM 2235 C C . PRO A 1 280 ? 10.086 13.492 28.978 1.00 79.75 280 PRO A C 1
ATOM 2237 O O . PRO A 1 280 ? 11.107 13.756 28.341 1.00 79.75 280 PRO A O 1
ATOM 2240 N N . GLU A 1 281 ? 9.707 12.224 29.196 1.00 67.00 281 GLU A N 1
ATOM 2241 C CA . GLU A 1 281 ? 10.413 11.089 28.591 1.00 67.00 281 GLU A CA 1
ATOM 2242 C C . GLU A 1 281 ? 10.162 10.990 27.085 1.00 67.00 281 GLU A C 1
ATOM 2244 O O . GLU A 1 281 ? 11.081 10.618 26.360 1.00 67.00 281 GLU A O 1
ATOM 2249 N N . THR A 1 282 ? 8.993 11.401 26.584 1.00 57.03 282 THR A N 1
ATOM 2250 C CA . THR A 1 282 ? 8.727 11.490 25.139 1.00 57.03 282 THR A CA 1
ATOM 2251 C C . THR A 1 282 ? 9.644 12.513 24.483 1.00 57.03 282 THR A C 1
ATOM 2253 O O . THR A 1 282 ? 10.274 12.200 23.472 1.00 57.03 282 THR A O 1
ATOM 2256 N N . GLY A 1 283 ? 9.794 13.697 25.086 1.00 63.19 283 GLY A N 1
ATOM 2257 C CA . GLY A 1 283 ? 10.721 14.725 24.604 1.00 63.19 283 GLY A CA 1
ATOM 2258 C C . GLY A 1 283 ? 12.180 14.287 24.679 1.00 63.19 283 GLY A C 1
ATOM 2259 O O . GLY A 1 283 ? 12.922 14.410 23.703 1.00 63.19 283 GLY A O 1
ATOM 2260 N N . ARG A 1 284 ? 12.590 13.682 25.802 1.00 67.25 284 ARG A N 1
ATOM 2261 C CA . ARG A 1 284 ? 13.941 13.119 25.950 1.00 67.25 284 ARG A CA 1
ATOM 2262 C C . ARG A 1 284 ? 14.212 12.005 24.950 1.00 67.25 284 ARG A C 1
ATOM 2264 O O . ARG A 1 284 ? 15.305 11.972 24.400 1.00 67.25 284 ARG A O 1
ATOM 2271 N N . GLU A 1 285 ? 13.266 11.105 24.705 1.00 57.09 285 GLU A N 1
ATOM 2272 C CA . GLU A 1 285 ? 13.416 10.019 23.736 1.00 57.09 285 GLU A CA 1
ATOM 2273 C C . GLU A 1 285 ? 13.399 10.543 22.297 1.00 57.09 285 GLU A C 1
ATOM 2275 O O . GLU A 1 285 ? 14.178 10.059 21.479 1.00 57.09 285 GLU A O 1
ATOM 2280 N N . TYR A 1 286 ? 12.586 11.557 21.983 1.00 55.47 286 TYR A N 1
ATOM 2281 C CA . TYR A 1 286 ? 12.608 12.236 20.687 1.00 55.47 286 TYR A CA 1
ATOM 2282 C C . TYR A 1 286 ? 13.969 12.886 20.436 1.00 55.47 286 TYR A C 1
ATOM 2284 O O . TYR A 1 286 ? 14.602 12.585 19.429 1.00 55.47 286 TYR A O 1
ATOM 2292 N N . GLU A 1 287 ? 14.476 13.692 21.370 1.00 63.78 287 GLU A N 1
ATOM 2293 C CA . GLU A 1 287 ? 15.788 14.337 21.247 1.00 63.78 287 GLU A CA 1
ATOM 2294 C C . GLU A 1 287 ? 16.933 13.318 21.267 1.00 63.78 287 GLU A C 1
ATOM 2296 O O . GLU A 1 287 ? 17.875 13.418 20.483 1.00 63.78 287 GLU A O 1
ATOM 2301 N N . ARG A 1 288 ? 16.845 12.266 22.087 1.00 60.88 288 ARG A N 1
ATOM 2302 C CA . ARG A 1 288 ? 17.796 11.142 22.085 1.00 60.88 288 ARG A CA 1
ATOM 2303 C C . ARG A 1 288 ? 17.805 10.442 20.729 1.00 60.88 288 ARG A C 1
ATOM 2305 O O . ARG A 1 288 ? 18.883 10.141 20.224 1.00 60.88 288 ARG A O 1
ATOM 2312 N N . ARG A 1 289 ? 16.639 10.196 20.125 1.00 49.66 289 ARG A N 1
ATOM 2313 C CA . ARG A 1 289 ? 16.502 9.585 18.793 1.00 49.66 289 ARG A CA 1
ATOM 2314 C C . ARG A 1 289 ? 16.894 10.524 17.668 1.00 49.66 289 ARG A C 1
ATOM 2316 O O . ARG A 1 289 ? 17.434 10.018 16.700 1.00 49.66 289 ARG A O 1
ATOM 2323 N N . LYS A 1 290 ? 16.669 11.832 17.796 1.00 54.34 290 LYS A N 1
ATOM 2324 C CA . LYS A 1 290 ? 17.105 12.884 16.866 1.00 54.34 290 LYS A CA 1
ATOM 2325 C C . LYS A 1 290 ? 18.627 13.022 16.875 1.00 54.34 290 LYS A C 1
ATOM 2327 O O . LYS A 1 290 ? 19.244 12.988 15.822 1.00 54.34 290 LYS A O 1
ATOM 2332 N N . ARG A 1 291 ? 19.246 13.061 18.060 1.00 54.94 291 ARG A N 1
ATOM 2333 C CA . ARG A 1 291 ? 20.712 13.058 18.243 1.00 54.94 291 ARG A CA 1
ATOM 2334 C C . ARG A 1 291 ? 21.359 11.727 17.850 1.00 54.94 291 ARG A C 1
ATOM 2336 O O . ARG A 1 291 ? 22.525 11.701 17.481 1.00 54.94 291 ARG A O 1
ATOM 2343 N N . ARG A 1 292 ? 20.614 10.617 17.933 1.00 47.62 292 ARG A N 1
ATOM 2344 C CA . ARG A 1 292 ? 21.002 9.293 17.404 1.00 47.62 292 ARG A CA 1
ATOM 2345 C C . ARG A 1 292 ? 20.538 9.057 15.963 1.00 47.62 292 ARG A C 1
ATOM 2347 O O . ARG A 1 292 ? 20.828 7.995 15.411 1.00 47.62 292 ARG A O 1
ATOM 2354 N N . PHE A 1 293 ? 19.819 10.004 15.361 1.00 35.84 293 PHE A N 1
ATOM 2355 C CA . PHE A 1 293 ? 19.436 9.954 13.958 1.00 35.84 293 PHE A CA 1
ATOM 2356 C C . PHE A 1 293 ? 20.705 10.282 13.179 1.00 35.84 293 PHE A C 1
ATOM 2358 O O . PHE A 1 293 ? 21.361 11.275 13.493 1.00 35.84 293 PHE A O 1
ATOM 2365 N N . PRO A 1 294 ? 21.162 9.403 12.285 1.00 49.38 294 PRO A N 1
ATOM 2366 C CA . PRO A 1 294 ? 22.589 9.305 12.115 1.00 49.38 294 PRO A CA 1
ATOM 2367 C C . PRO A 1 294 ? 23.184 10.446 11.266 1.00 49.38 294 PRO A C 1
ATOM 2369 O O . PRO A 1 294 ? 22.881 10.518 10.082 1.00 49.38 294 PRO A O 1
ATOM 2372 N N . ASP A 1 295 ? 24.134 11.211 11.829 1.00 44.53 295 ASP A N 1
ATOM 2373 C CA . ASP A 1 295 ? 25.436 11.440 11.165 1.00 44.53 295 ASP A CA 1
ATOM 2374 C C . ASP A 1 295 ? 26.682 10.927 11.954 1.00 44.53 295 ASP A C 1
ATOM 2376 O O . ASP A 1 295 ? 27.679 11.623 12.091 1.00 44.53 295 ASP A O 1
ATOM 2380 N N . PRO A 1 296 ? 26.706 9.681 12.466 1.00 40.22 296 PRO A N 1
ATOM 2381 C CA . PRO A 1 296 ? 27.910 8.949 12.853 1.00 40.22 296 PRO A CA 1
ATOM 2382 C C . PRO A 1 296 ? 28.691 8.433 11.628 1.00 40.22 296 PRO A C 1
ATOM 2384 O O . PRO A 1 296 ? 29.511 7.531 11.752 1.00 40.22 296 PRO A O 1
ATOM 2387 N N . TRP A 1 297 ? 28.391 8.952 10.439 1.00 40.88 297 TRP A N 1
ATOM 2388 C CA . TRP A 1 297 ? 28.742 8.376 9.146 1.00 40.88 297 TRP A CA 1
ATOM 2389 C C . TRP A 1 297 ? 29.413 9.384 8.197 1.00 40.88 297 TRP A C 1
ATOM 2391 O O . TRP A 1 297 ? 29.819 9.008 7.100 1.00 40.88 297 TRP A O 1
ATOM 2401 N N . GLY A 1 298 ? 29.520 10.655 8.602 1.00 42.78 298 GLY A N 1
ATOM 2402 C CA . GLY A 1 298 ? 30.200 11.717 7.861 1.00 42.78 298 GLY A CA 1
ATOM 2403 C C . GLY A 1 298 ? 29.542 12.090 6.531 1.00 42.78 298 GLY A C 1
ATOM 2404 O O . GLY A 1 298 ? 30.216 12.620 5.647 1.00 42.78 298 GLY A O 1
ATOM 2405 N N . VAL A 1 299 ? 28.247 11.814 6.353 1.00 40.94 299 VAL A N 1
ATOM 2406 C CA . VAL A 1 299 ? 27.565 12.011 5.063 1.00 40.94 299 VAL A CA 1
ATOM 2407 C C . VAL A 1 299 ? 27.104 13.462 4.916 1.00 40.94 299 VAL A C 1
ATOM 2409 O O . VAL A 1 299 ? 27.208 14.021 3.828 1.00 40.94 299 VAL A O 1
ATOM 2412 N N . LEU A 1 300 ? 26.687 14.124 6.000 1.00 40.38 300 LEU A N 1
ATOM 2413 C CA . LEU A 1 300 ? 26.231 15.521 5.955 1.00 40.38 300 LEU A CA 1
ATOM 2414 C C . LEU A 1 300 ? 27.302 16.494 5.402 1.00 40.38 300 LEU A C 1
ATOM 2416 O O . LEU A 1 300 ? 26.979 17.286 4.516 1.00 40.38 300 LEU A O 1
ATOM 2420 N N . PRO A 1 301 ? 28.585 16.420 5.817 1.00 42.00 301 PRO A N 1
ATOM 2421 C CA . PRO A 1 301 ? 29.649 17.254 5.252 1.00 42.00 301 PRO A CA 1
ATOM 2422 C C . PRO A 1 301 ? 29.909 17.008 3.759 1.00 42.00 301 PRO A C 1
ATOM 2424 O O . PRO A 1 301 ? 30.301 17.931 3.048 1.00 42.00 301 PRO A O 1
ATOM 2427 N N . PHE A 1 302 ? 29.693 15.782 3.270 1.00 38.94 302 PHE A N 1
ATOM 2428 C CA . PHE A 1 302 ? 29.863 15.438 1.854 1.00 38.94 302 PHE A CA 1
ATOM 2429 C C . PHE A 1 302 ? 28.768 16.083 0.996 1.00 38.94 302 PHE A C 1
ATOM 2431 O O . PHE A 1 302 ? 29.022 16.567 -0.103 1.00 38.94 302 PHE A O 1
ATOM 2438 N N . TRP A 1 303 ? 27.557 16.151 1.539 1.00 33.41 303 TRP A N 1
ATOM 2439 C CA . TRP A 1 303 ? 26.384 16.738 0.901 1.00 33.41 303 TRP A CA 1
ATOM 2440 C C . TRP A 1 303 ? 26.453 18.254 0.786 1.00 33.41 303 TRP A C 1
ATOM 2442 O O . TRP A 1 303 ? 26.174 18.800 -0.276 1.00 33.41 303 TRP A O 1
ATOM 2452 N N . VAL A 1 304 ? 26.903 18.922 1.847 1.00 36.38 304 VAL A N 1
ATOM 2453 C CA . VAL A 1 304 ? 27.084 20.380 1.864 1.00 36.38 304 VAL A CA 1
ATOM 2454 C C . VAL A 1 304 ? 28.214 20.826 0.923 1.00 36.38 304 VAL A C 1
ATOM 2456 O O . VAL A 1 304 ? 28.162 21.928 0.396 1.00 36.38 304 VAL A O 1
ATOM 2459 N N . ARG A 1 305 ? 29.213 19.969 0.662 1.00 32.84 305 ARG A N 1
ATOM 2460 C CA . ARG A 1 305 ? 30.335 20.262 -0.255 1.00 32.84 305 ARG A CA 1
ATOM 2461 C C . ARG A 1 305 ? 30.094 19.869 -1.717 1.00 32.84 305 ARG A C 1
ATOM 2463 O O . ARG A 1 305 ? 30.865 20.287 -2.571 1.00 32.84 305 ARG A O 1
ATOM 2470 N N . SER A 1 306 ? 29.082 19.044 -1.992 1.00 31.27 306 SER A N 1
ATOM 2471 C CA . SER A 1 306 ? 28.773 18.530 -3.341 1.00 31.27 306 SER A CA 1
ATOM 2472 C C . SER A 1 306 ? 27.563 19.213 -3.987 1.00 31.27 306 SER A C 1
ATOM 2474 O O . SER A 1 306 ? 27.163 18.840 -5.090 1.00 31.27 306 SER A O 1
ATOM 2476 N N . LEU A 1 307 ? 26.955 20.176 -3.294 1.00 28.41 307 LEU A N 1
ATOM 2477 C CA . LEU A 1 307 ? 25.997 21.103 -3.883 1.00 28.41 307 LEU A CA 1
ATOM 2478 C C . LEU A 1 307 ? 26.805 22.203 -4.599 1.00 28.41 307 LEU A C 1
ATOM 2480 O O . LEU A 1 307 ? 27.653 22.807 -3.941 1.00 28.41 307 LEU A O 1
ATOM 2484 N N . PRO A 1 308 ? 26.623 22.406 -5.917 1.00 33.88 308 PRO A N 1
ATOM 2485 C CA . PRO A 1 308 ? 27.262 23.503 -6.640 1.00 33.88 308 PRO A CA 1
ATOM 2486 C C . PRO A 1 308 ? 26.790 24.879 -6.162 1.00 33.88 308 PRO A C 1
ATOM 2488 O O . PRO A 1 308 ? 25.628 24.984 -5.698 1.00 33.88 308 PRO A O 1
#

Secondary structure (DSSP, 8-state):
-HHHHHHHHHHHHHHHHHHHHHH-HHHHHHHHS-SSPPPHHHHHHHHHHHHHHHHHHHHHHHHHHHHH-HHHHHHHHHHHHSSSS-HHHHHHHHTTT-HHHHHHHHHHHHHHHS-HHHHHHS-EEE-SSSEEE--HHHHTT--HHHHHHHHS-HHHHHHHHHHHHHS-GGGSPTT--S-SSSHHHHHHHHH-HHHHHHHHHHH-HHHHHHHHHHHHHHHHHHHH-----HHHHHHHHHHHHHTHHHHHHHHHHHH---HHHHHHHHHHHHHHHHHHHH-HHHHHHHHHHHHTSS-TTSHHHHHHHS--

Organism: Amphibalanus amphitrite (NCBI:txid1232801)

Radius of gyration: 22.15 Å; Cα contacts (8 Å, |Δi|>4): 300; chains: 1; bounding box: 61×44×64 Å